Protein AF-J2JKH4-F1 (afdb_monomer_lite)

Organism: NCBI:txid1144316

Secondary structure (DSSP, 8-state):
--SSSSHHHHHHHHHHHHHHHHTT---EEEEEEE-SSS-EEEEETTEEEEE-TT-EEEEEESS---EEEEEETTSTT-EEEEE----TT-EEEEEEETTEEEEEETTHHHHHHHHHTHHHHHHTTHHHHHHHHHTT-HHHHHHHHHHHHHHHHHHHHHHSSS---TT-HHHHHHHHHHHHHHHHHHHTTS-SSS--HHHHHHHHHHIIIIITTTGGG---SSHHHHHHHHHHHHTTTTTT--------SS--TTHHHHTTS-HHHHHHHHHHHHHHHHHTT-THHHHHHHHIIIII--

Foldseek 3Di:
DPDPPPPVVVVVVVVVVVVVVVVPLQWEKEKEFEQAQAKKWKDWPNDIDIAGHRGMDIDTGSDDTQWMWIATPVDNPDIQIQGDLDDSNFYWYWYDDPPDTAIDGALRQLSCCVRPPLLVLLQVCLVQLLVCVVVLNLVSNVVSLVVSLVVSLVVNQVSRPPRDDCPDPSSVVVSLVSLLSNLLSNCVSADLPDDDPSNLSNLLVCCVPPPVVCQVVQADPDPSSLVNLLSCLSCCVVNVDDAAFDDDLDDDPCCSSCRRHYLRSVLVVLVVVLVVCVVVVHPCSVVSVCCCCPRVVD

Sequence (298 aa):
MQLKKYKKKIKIGRILIILLFSSFYSAQKITIENKNDFPIEVIFLKKQIEIGSYEKKTIQEKNEITNIDIIQNKNKDLKINIPLFLNPQESLIIENNQNNIYFKGDKDSLHHYIFKSLVSDLFIQMGNYQKNYQKNDVNGMLKTSEITLDNVLKKIAKLNTPPLEKEDYLYKKIEKYTINFWLFSVLTNVDNENLGNTEKEIMLYYFNKYIKKEVNDFSCSRYEQYDIMRRYAKHKKELNLFLPKYDIVEKSEDDSVNQFLSKSCQAFYFKGLYNYLNHRKDPKAEVYEKILKEKFHN

Structure (mmCIF, N/CA/C/O backbone):
data_AF-J2JKH4-F1
#
_entry.id   AF-J2JKH4-F1
#
loop_
_atom_site.group_PDB
_atom_site.id
_atom_site.type_symbol
_atom_site.label_atom_id
_atom_site.label_alt_id
_atom_site.label_comp_id
_atom_site.label_asym_id
_atom_site.label_entity_id
_atom_site.label_seq_id
_atom_site.pdbx_PDB_ins_code
_atom_site.Cartn_x
_atom_site.Cartn_y
_atom_site.Cartn_z
_atom_site.occupancy
_atom_site.B_iso_or_equiv
_atom_site.auth_seq_id
_atom_site.auth_comp_id
_atom_site.auth_asym_id
_atom_site.auth_atom_id
_atom_site.pdbx_PDB_model_num
ATOM 1 N N . MET A 1 1 ? -40.449 -45.801 44.023 1.00 43.84 1 MET A N 1
ATOM 2 C CA . MET A 1 1 ? -39.682 -44.571 44.350 1.00 43.84 1 MET A CA 1
ATOM 3 C C . MET A 1 1 ? -38.339 -44.654 43.616 1.00 43.84 1 MET A C 1
ATOM 5 O O . MET A 1 1 ? -37.804 -45.743 43.582 1.00 43.84 1 MET A O 1
ATOM 9 N N . GLN A 1 2 ? -37.820 -43.564 43.023 1.00 41.47 2 GLN A N 1
ATOM 10 C CA . GLN A 1 2 ? -36.497 -43.449 42.340 1.00 41.47 2 GLN A CA 1
ATOM 11 C C . GLN A 1 2 ? -36.361 -43.555 40.794 1.00 41.47 2 GLN A C 1
ATOM 13 O O . GLN A 1 2 ? -35.329 -43.994 40.309 1.00 41.47 2 GLN A O 1
ATOM 18 N N . LEU A 1 3 ? -37.284 -43.021 39.978 1.00 40.75 3 LEU A N 1
ATOM 19 C CA . LEU A 1 3 ? -37.015 -42.835 38.524 1.00 40.75 3 LEU A CA 1
ATOM 20 C C . LEU A 1 3 ? -37.274 -41.414 37.979 1.00 40.75 3 LEU A C 1
ATOM 22 O O . LEU A 1 3 ? -37.371 -41.204 36.774 1.00 40.75 3 LEU A O 1
ATOM 26 N N . LYS A 1 4 ? -37.331 -40.393 38.849 1.00 41.53 4 LYS A N 1
ATOM 27 C CA . LYS A 1 4 ? -37.557 -38.985 38.441 1.00 41.53 4 LYS A CA 1
ATOM 28 C C . LYS A 1 4 ? -36.360 -38.032 38.609 1.00 41.53 4 LYS A C 1
ATOM 30 O O . LYS A 1 4 ? -36.496 -36.853 38.299 1.00 41.53 4 LYS A O 1
ATOM 35 N N . LYS A 1 5 ? -35.176 -38.497 39.037 1.00 42.91 5 LYS A N 1
ATOM 36 C CA . LYS A 1 5 ? -34.013 -37.609 39.289 1.00 42.91 5 LYS A CA 1
ATOM 37 C C . LYS A 1 5 ? -33.004 -37.462 38.134 1.00 42.91 5 LYS A C 1
ATOM 39 O O . LYS A 1 5 ? -32.204 -36.532 38.176 1.00 42.91 5 LYS A O 1
ATOM 44 N N . TYR A 1 6 ? -33.060 -38.279 37.077 1.00 45.88 6 TYR A N 1
ATOM 45 C CA . TYR A 1 6 ? -32.019 -38.270 36.027 1.00 45.88 6 TYR A CA 1
ATOM 46 C C . TYR A 1 6 ? -32.287 -37.370 34.806 1.00 45.88 6 TYR A C 1
ATOM 48 O O . TYR A 1 6 ? -31.342 -36.953 34.142 1.00 45.88 6 TYR A O 1
ATOM 56 N N . LYS A 1 7 ? -33.536 -36.963 34.530 1.00 41.59 7 LYS A N 1
ATOM 57 C CA . LYS A 1 7 ? -33.842 -36.120 33.350 1.00 41.59 7 LYS A CA 1
ATOM 58 C C . LYS A 1 7 ? -33.474 -34.634 33.506 1.00 41.59 7 LYS A C 1
ATOM 60 O O . LYS A 1 7 ? -33.353 -33.936 32.503 1.00 41.59 7 LYS A O 1
ATOM 65 N N . LYS A 1 8 ? -33.253 -34.136 34.733 1.00 44.47 8 LYS A N 1
ATOM 66 C CA . LYS A 1 8 ? -32.916 -32.716 34.985 1.00 44.47 8 LYS A CA 1
ATOM 67 C C . LYS A 1 8 ? -31.418 -32.402 34.824 1.00 44.47 8 LYS A C 1
ATOM 69 O O . LYS A 1 8 ? -31.082 -31.285 34.446 1.00 44.47 8 LYS A O 1
ATOM 74 N N . LYS A 1 9 ? -30.525 -33.384 35.025 1.00 46.19 9 LYS A N 1
ATOM 75 C CA . LYS A 1 9 ? -29.063 -33.202 34.889 1.00 46.19 9 LYS A CA 1
ATOM 76 C C . LYS A 1 9 ? -28.597 -33.050 33.430 1.00 46.19 9 LYS A C 1
ATOM 78 O O . LYS A 1 9 ? -27.667 -32.298 33.168 1.00 46.19 9 LYS A O 1
ATOM 83 N N . ILE A 1 10 ? -29.287 -33.678 32.474 1.00 47.84 10 ILE A N 1
ATOM 84 C CA . ILE A 1 10 ? -28.912 -33.657 31.044 1.00 47.84 10 ILE A CA 1
ATOM 85 C C . ILE A 1 10 ? -29.185 -32.286 30.389 1.00 47.84 10 ILE A C 1
ATOM 87 O O . ILE A 1 10 ? -28.438 -31.861 29.510 1.00 47.84 10 ILE A O 1
ATOM 91 N N . LYS A 1 11 ? -30.212 -31.547 30.842 1.00 48.41 11 LYS A N 1
ATOM 92 C CA . LYS A 1 11 ? -30.494 -30.184 30.345 1.00 48.41 11 LYS A CA 1
ATOM 93 C C . LYS A 1 11 ? -29.478 -29.149 30.841 1.00 48.41 11 LYS A C 1
ATOM 95 O O . LYS A 1 11 ? -29.088 -28.285 30.066 1.00 48.41 11 LYS A O 1
ATOM 100 N N . ILE A 1 12 ? -29.018 -29.265 32.089 1.00 54.28 12 ILE A N 1
ATOM 101 C CA . ILE A 1 12 ? -28.019 -28.352 32.672 1.00 54.28 12 ILE A CA 1
ATOM 102 C C . ILE A 1 12 ? -26.651 -28.549 32.004 1.00 54.28 12 ILE A C 1
ATOM 104 O O . ILE A 1 12 ? -26.014 -27.565 31.645 1.00 54.28 12 ILE A O 1
ATOM 108 N N . GLY A 1 13 ? -26.245 -29.799 31.737 1.00 50.44 13 GLY A N 1
ATOM 109 C CA . GLY A 1 13 ? -24.998 -30.093 31.019 1.00 50.44 13 GLY A CA 1
ATOM 110 C C . GLY A 1 13 ? -24.955 -29.512 29.600 1.00 50.44 13 GLY A C 1
ATOM 111 O O . GLY A 1 13 ? -23.948 -28.938 29.208 1.00 50.44 13 GLY A O 1
ATOM 112 N N . ARG A 1 14 ? -26.064 -29.571 28.845 1.00 52.25 14 ARG A N 1
ATOM 113 C CA . ARG A 1 14 ? -26.147 -28.966 27.499 1.00 52.25 14 ARG A CA 1
ATOM 114 C C . ARG A 1 14 ? -26.093 -27.434 27.522 1.00 52.25 14 ARG A C 1
ATOM 116 O O . ARG A 1 14 ? -25.463 -26.853 26.649 1.00 52.25 14 ARG A O 1
ATOM 123 N N . ILE A 1 15 ? -26.706 -26.788 28.516 1.00 57.62 15 ILE A N 1
ATOM 124 C CA . ILE A 1 15 ? -26.663 -25.322 28.673 1.00 57.62 15 ILE A CA 1
ATOM 125 C C . ILE A 1 15 ? -25.258 -24.855 29.088 1.00 57.62 15 ILE A C 1
ATOM 127 O O . ILE A 1 15 ? -24.770 -23.866 28.552 1.00 57.62 15 ILE A O 1
ATOM 131 N N . LEU A 1 16 ? -24.576 -25.595 29.969 1.00 54.38 16 LEU A N 1
ATOM 132 C CA . LEU A 1 16 ? -23.185 -25.324 30.353 1.00 54.38 16 LEU A CA 1
ATOM 133 C C . LEU A 1 16 ? -22.215 -25.472 29.178 1.00 54.38 16 LEU A C 1
ATOM 135 O O . LEU A 1 16 ? -21.325 -24.648 29.036 1.00 54.38 16 LEU A O 1
ATOM 139 N N . ILE A 1 17 ? -22.415 -26.464 28.306 1.00 56.97 17 ILE A N 1
ATOM 140 C CA . ILE A 1 17 ? -21.604 -26.643 27.093 1.00 56.97 17 ILE A CA 1
ATOM 141 C C . ILE A 1 17 ? -21.821 -25.479 26.110 1.00 56.97 17 ILE A C 1
ATOM 143 O O . ILE A 1 17 ? -20.854 -24.932 25.593 1.00 56.97 17 ILE A O 1
ATOM 147 N N . ILE A 1 18 ? -23.066 -25.036 25.900 1.00 56.19 18 ILE A N 1
ATOM 148 C CA . ILE A 1 18 ? -23.376 -23.877 25.040 1.00 56.19 18 ILE A CA 1
ATOM 149 C C . ILE A 1 18 ? -22.787 -22.578 25.621 1.00 56.19 18 ILE A C 1
ATOM 151 O O . ILE A 1 18 ? -22.247 -21.766 24.872 1.00 56.19 18 ILE A O 1
ATOM 155 N N . LEU A 1 19 ? -22.827 -22.397 26.947 1.00 53.72 19 LEU A N 1
ATOM 156 C CA . LEU A 1 19 ? -22.199 -21.259 27.629 1.00 53.72 19 LEU A CA 1
ATOM 157 C C . LEU A 1 19 ? -20.665 -21.311 27.549 1.00 53.72 19 LEU A C 1
ATOM 159 O O . LEU A 1 19 ? -20.053 -20.292 27.239 1.00 53.72 19 LEU A O 1
ATOM 163 N N . LEU A 1 20 ? -20.058 -22.490 27.722 1.00 50.03 20 LEU A N 1
ATOM 164 C CA . LEU A 1 20 ? -18.616 -22.705 27.562 1.00 50.03 20 LEU A CA 1
ATOM 165 C C . LEU A 1 20 ? -18.154 -22.401 26.131 1.00 50.03 20 LEU A C 1
ATOM 167 O O . LEU A 1 20 ? -17.123 -21.763 25.963 1.00 50.03 20 LEU A O 1
ATOM 171 N N . PHE A 1 21 ? -18.929 -22.762 25.101 1.00 50.00 21 PHE A N 1
ATOM 172 C CA . PHE A 1 21 ? -18.614 -22.406 23.710 1.00 50.00 21 PHE A CA 1
ATOM 173 C C . PHE A 1 21 ? -18.884 -20.930 23.372 1.00 50.00 21 PHE A C 1
ATOM 175 O O . PHE A 1 21 ? -18.244 -20.385 22.476 1.00 50.00 21 PHE A O 1
ATOM 182 N N . SER A 1 22 ? -19.778 -20.246 24.096 1.00 48.25 22 SER A N 1
ATOM 183 C CA . SER A 1 22 ? -20.040 -18.812 23.888 1.00 48.25 22 SER A CA 1
ATOM 184 C C . SER A 1 22 ? -18.918 -17.894 24.399 1.00 48.25 22 SER A C 1
ATOM 186 O O . SER A 1 22 ? -18.760 -16.787 23.889 1.00 48.25 22 SER A O 1
ATOM 188 N N . SER A 1 23 ? -18.091 -18.364 25.339 1.00 47.03 23 SER A N 1
ATOM 189 C CA . SER A 1 23 ? -16.900 -17.648 25.824 1.00 47.03 23 SER A CA 1
ATOM 190 C C . SER A 1 23 ? -15.664 -17.781 24.924 1.00 47.03 23 SER A C 1
ATOM 192 O O . SER A 1 23 ? -14.683 -17.081 25.154 1.00 47.03 23 SER A O 1
ATOM 194 N N . PHE A 1 24 ? -15.700 -18.629 23.887 1.00 49.12 24 PHE A N 1
ATOM 195 C CA . PHE A 1 24 ? -14.589 -18.809 22.935 1.00 49.12 24 PHE A CA 1
ATOM 196 C C . PHE A 1 24 ? -14.698 -17.948 21.671 1.00 49.12 24 PHE A C 1
ATOM 198 O O . PHE A 1 24 ? -13.891 -18.100 20.755 1.00 49.12 24 PHE A O 1
ATOM 205 N N . TYR A 1 25 ? -15.661 -17.026 21.594 1.00 56.09 25 TYR A N 1
ATOM 206 C CA . TYR A 1 25 ? -15.701 -16.071 20.489 1.00 56.09 25 TYR A CA 1
ATOM 207 C C . TYR A 1 25 ? -14.615 -15.012 20.690 1.00 56.09 25 TYR A C 1
ATOM 209 O O . TYR A 1 25 ? -14.851 -13.966 21.291 1.00 56.09 25 TYR A O 1
ATOM 217 N N . SER A 1 26 ? -13.413 -15.303 20.194 1.00 63.94 26 SER A N 1
ATOM 218 C CA . SER A 1 26 ? -12.342 -14.321 20.058 1.00 63.94 26 SER A CA 1
ATOM 219 C C . SER A 1 26 ? -12.829 -13.149 19.213 1.00 63.94 26 SER A C 1
ATOM 221 O O . SER A 1 26 ? -13.289 -13.349 18.087 1.00 63.94 26 SER A O 1
ATOM 223 N N . ALA A 1 27 ? -12.757 -11.950 19.775 1.00 80.94 27 ALA A N 1
ATOM 224 C CA . ALA A 1 27 ? -13.108 -10.713 19.103 1.00 80.94 27 ALA A CA 1
ATOM 225 C C . ALA A 1 27 ? -11.953 -9.733 19.272 1.00 80.94 27 ALA A C 1
ATOM 227 O O . ALA A 1 27 ? -11.477 -9.521 20.393 1.00 80.94 27 ALA A O 1
ATOM 228 N N . GLN A 1 28 ? -11.535 -9.140 18.159 1.00 88.12 28 GLN A N 1
ATOM 229 C CA . GLN A 1 28 ? -10.468 -8.157 18.140 1.00 88.12 28 GLN A CA 1
ATOM 230 C C . GLN A 1 28 ? -10.956 -6.925 18.898 1.00 88.12 28 GLN A C 1
ATOM 232 O O . GLN A 1 28 ? -12.076 -6.452 18.669 1.00 88.12 28 GLN A O 1
ATOM 237 N N . LYS A 1 29 ? -10.134 -6.416 19.820 1.00 93.38 29 LYS A N 1
ATOM 238 C CA . LYS A 1 29 ? -10.504 -5.271 20.660 1.00 93.38 29 LYS A CA 1
ATOM 239 C C . LYS A 1 29 ? -9.679 -4.059 20.284 1.00 93.38 29 LYS A C 1
ATOM 241 O O . LYS A 1 29 ? -8.473 -4.039 20.499 1.00 93.38 29 LYS A O 1
ATOM 246 N N . ILE A 1 30 ? -10.331 -3.024 19.776 1.00 95.94 30 ILE A N 1
ATOM 247 C CA . ILE A 1 30 ? -9.650 -1.780 19.429 1.00 95.94 30 ILE A CA 1
ATOM 248 C C . ILE A 1 30 ? -10.257 -0.649 20.232 1.00 95.94 30 ILE A C 1
ATOM 250 O O . ILE A 1 30 ? -11.431 -0.327 20.075 1.00 95.94 30 ILE A O 1
ATOM 254 N N . THR A 1 31 ? -9.462 -0.051 21.107 1.00 97.38 31 THR A N 1
ATOM 255 C CA . THR A 1 31 ? -9.865 1.146 21.845 1.00 97.38 31 THR A CA 1
ATOM 256 C C . THR A 1 31 ? -9.283 2.355 21.144 1.00 97.38 31 THR A C 1
ATOM 258 O O . THR A 1 31 ? -8.084 2.407 20.905 1.00 97.38 31 THR A O 1
ATOM 261 N N . ILE A 1 32 ? -10.115 3.337 20.830 1.00 97.62 32 ILE A N 1
ATOM 262 C CA . ILE A 1 32 ? -9.663 4.613 20.284 1.00 97.62 32 ILE A CA 1
ATOM 263 C C . ILE A 1 32 ? -9.889 5.664 21.355 1.00 97.62 32 ILE A C 1
ATOM 265 O O . ILE A 1 32 ? -11.014 5.830 21.830 1.00 97.62 32 ILE A O 1
ATOM 269 N N . GLU A 1 33 ? -8.819 6.350 21.741 1.00 97.94 33 GLU A N 1
ATOM 270 C CA . GLU A 1 33 ? -8.855 7.466 22.678 1.00 97.94 33 GLU A CA 1
ATOM 271 C C . GLU A 1 33 ? -8.682 8.768 21.904 1.00 97.94 33 GLU A C 1
ATOM 273 O O . GLU A 1 33 ? -7.616 9.040 21.351 1.00 97.94 33 GLU A O 1
ATOM 278 N N . ASN A 1 34 ? -9.728 9.585 21.869 1.00 96.88 34 ASN A N 1
ATOM 279 C CA . ASN A 1 34 ? -9.653 10.917 21.308 1.00 96.88 34 ASN A CA 1
ATOM 280 C C . ASN A 1 34 ? -9.087 11.865 22.368 1.00 96.88 34 ASN A C 1
ATOM 282 O O . ASN A 1 34 ? -9.745 12.142 23.361 1.00 96.88 34 ASN A O 1
ATOM 286 N N . LYS A 1 35 ? -7.864 12.361 22.182 1.00 96.69 35 LYS A N 1
ATOM 287 C CA . LYS A 1 35 ? -7.239 13.367 23.059 1.00 96.69 35 LYS A CA 1
ATOM 288 C C . LYS A 1 35 ? -7.449 14.798 22.552 1.00 96.69 35 LYS A C 1
ATOM 290 O O . LYS A 1 35 ? -6.866 15.723 23.109 1.00 96.69 35 LYS A O 1
ATOM 295 N N . ASN A 1 36 ? -8.235 14.976 21.491 1.00 93.38 36 ASN A N 1
ATOM 296 C CA . ASN A 1 36 ? -8.567 16.289 20.951 1.00 93.38 36 ASN A CA 1
ATOM 297 C C . ASN A 1 36 ? -9.706 16.952 21.714 1.00 93.38 36 ASN A C 1
ATOM 299 O O . ASN A 1 36 ? -10.552 16.274 22.297 1.00 93.38 36 ASN A O 1
ATOM 303 N N . ASP A 1 37 ? -9.755 18.276 21.588 1.00 93.69 37 ASP A N 1
ATOM 304 C CA . ASP A 1 37 ? -10.839 19.142 22.043 1.00 93.69 37 ASP A CA 1
ATOM 305 C C . ASP A 1 37 ? -12.080 19.109 21.127 1.00 93.69 37 ASP A C 1
ATOM 307 O O . ASP A 1 37 ? -13.115 19.673 21.480 1.00 93.69 37 ASP A O 1
ATOM 311 N N . PHE A 1 38 ? -12.023 18.400 19.997 1.00 92.31 38 PHE A N 1
ATOM 312 C CA . PHE A 1 38 ? -13.119 18.225 19.037 1.00 92.31 38 PHE A CA 1
ATOM 313 C C . PHE A 1 38 ? -13.446 16.739 18.795 1.00 92.31 38 PHE A C 1
ATOM 315 O O . PHE A 1 38 ? -12.567 15.886 18.958 1.00 92.31 38 PHE A O 1
ATOM 322 N N . PRO A 1 39 ? -14.688 16.401 18.389 1.00 93.62 39 PRO A N 1
ATOM 323 C CA . PRO A 1 39 ? -15.073 15.027 18.077 1.00 93.62 39 PRO A CA 1
ATOM 324 C C . PRO A 1 39 ? -14.378 14.501 16.816 1.00 93.62 39 PRO A C 1
ATOM 326 O O . PRO A 1 39 ? -14.015 15.260 15.915 1.00 93.62 39 PRO A O 1
ATOM 329 N N . ILE A 1 40 ? -14.230 13.184 16.734 1.00 94.94 40 ILE A N 1
ATOM 330 C CA . ILE A 1 40 ? -13.697 12.490 15.559 1.00 94.94 40 ILE A CA 1
ATOM 331 C C . ILE A 1 40 ? -14.677 11.434 15.072 1.00 94.94 40 ILE A C 1
ATOM 333 O O . ILE A 1 40 ? -15.389 10.817 15.865 1.00 94.94 40 ILE A O 1
ATOM 337 N N . GLU A 1 41 ? -14.665 11.181 13.771 1.00 95.12 41 GLU A N 1
ATOM 338 C CA . GLU A 1 41 ? -15.357 10.042 13.184 1.00 95.12 41 GLU A CA 1
ATOM 339 C C . GLU A 1 41 ? -14.361 8.918 12.914 1.00 95.12 41 GLU A C 1
ATOM 341 O O . GLU A 1 41 ? -13.235 9.138 12.467 1.00 95.12 41 GLU A O 1
ATOM 346 N N . VAL A 1 42 ? -14.784 7.691 13.187 1.00 95.44 42 VAL A N 1
ATOM 347 C CA . VAL A 1 42 ? -13.988 6.487 12.985 1.00 95.44 42 VAL A CA 1
ATOM 348 C C . VAL A 1 42 ? -14.751 5.549 12.068 1.00 95.44 42 VAL A C 1
ATOM 350 O O . VAL A 1 42 ? -15.866 5.136 12.391 1.00 95.44 42 VAL A O 1
ATOM 353 N N . ILE A 1 43 ? -14.128 5.173 10.952 1.00 94.31 43 ILE A N 1
ATOM 354 C CA . ILE A 1 43 ? -14.686 4.238 9.974 1.00 94.31 43 ILE A CA 1
ATOM 355 C C . ILE A 1 43 ? -13.892 2.930 9.991 1.00 94.31 43 ILE A C 1
ATOM 357 O O . ILE A 1 43 ? -12.664 2.920 9.897 1.00 94.31 43 ILE A O 1
ATOM 361 N N . PHE A 1 44 ? -14.609 1.811 10.083 1.00 93.56 44 PHE A N 1
ATOM 362 C CA . PHE A 1 44 ? -14.060 0.453 10.063 1.00 93.56 44 PHE A CA 1
ATOM 363 C C . PHE A 1 44 ? -15.126 -0.522 9.557 1.00 93.56 44 PHE A C 1
ATOM 365 O O . PHE A 1 44 ? -16.295 -0.368 9.883 1.00 93.56 44 PHE A O 1
ATOM 372 N N . LEU A 1 45 ? -14.767 -1.531 8.754 1.00 89.56 45 LEU A N 1
ATOM 373 C CA . LEU A 1 45 ? -15.717 -2.542 8.240 1.00 89.56 45 LEU A CA 1
ATOM 374 C C . LEU A 1 45 ? -17.036 -1.962 7.663 1.00 89.56 45 LEU A C 1
ATOM 376 O O . LEU A 1 45 ? -18.102 -2.551 7.837 1.00 89.56 45 LEU A O 1
ATOM 380 N N . LYS A 1 46 ? -16.979 -0.798 6.993 1.00 86.25 46 LYS A N 1
ATOM 381 C CA . LYS A 1 46 ? -18.147 -0.028 6.495 1.00 86.25 46 LYS A CA 1
ATOM 382 C C . LYS A 1 46 ? -19.111 0.489 7.581 1.00 86.25 46 LYS A C 1
ATOM 384 O O . LYS A 1 46 ? -20.194 0.965 7.258 1.00 86.25 46 LYS A O 1
ATOM 389 N N . LYS A 1 47 ? -18.731 0.409 8.854 1.00 92.94 47 LYS A N 1
ATOM 390 C CA . LYS A 1 47 ? -19.389 1.058 9.990 1.00 92.94 47 LYS A CA 1
ATOM 391 C C . LYS A 1 47 ? -18.705 2.391 10.272 1.00 92.94 47 LYS A C 1
ATOM 393 O O . LYS A 1 47 ? -17.510 2.540 10.020 1.00 92.94 47 LYS A O 1
ATOM 398 N N . GLN A 1 48 ? -19.461 3.326 10.829 1.00 94.25 48 GLN A N 1
ATOM 399 C CA . GLN A 1 48 ? -18.987 4.643 11.238 1.00 94.25 48 GLN A CA 1
ATOM 400 C C . GLN A 1 48 ? -19.454 4.900 12.668 1.00 94.25 48 GLN A C 1
ATOM 402 O O . GLN A 1 48 ? -20.614 4.648 12.998 1.00 94.25 48 GLN A O 1
ATOM 407 N N . ILE A 1 49 ? -18.545 5.367 13.520 1.00 95.44 49 ILE A N 1
ATOM 408 C CA . ILE A 1 49 ? -18.853 5.793 14.886 1.00 95.44 49 ILE A CA 1
ATOM 409 C C . ILE A 1 49 ? -18.255 7.173 15.136 1.00 95.44 49 ILE A C 1
ATOM 411 O O . ILE A 1 49 ? -17.161 7.473 14.668 1.00 95.44 49 ILE A O 1
ATOM 415 N N . GLU A 1 50 ? -18.948 7.991 15.915 1.00 95.94 50 GLU A N 1
ATOM 416 C CA . GLU A 1 50 ? -18.409 9.250 16.429 1.00 95.94 50 GLU A CA 1
ATOM 417 C C . GLU A 1 50 ? -17.800 9.023 17.817 1.00 95.94 50 GLU A C 1
ATOM 419 O O . GLU A 1 50 ? -18.353 8.262 18.616 1.00 95.94 50 GLU A O 1
ATOM 424 N N . ILE A 1 51 ? -16.672 9.661 18.120 1.00 96.50 51 ILE A N 1
ATOM 425 C CA . ILE A 1 51 ? -16.051 9.691 19.449 1.00 96.50 51 ILE A CA 1
ATOM 426 C C . ILE A 1 51 ? -15.938 11.155 19.863 1.00 96.50 51 ILE A C 1
ATOM 428 O O . ILE A 1 51 ? -15.300 11.941 19.159 1.00 96.50 51 ILE A O 1
ATOM 432 N N . GLY A 1 52 ? -16.555 11.518 20.989 1.00 96.06 52 GLY A N 1
ATOM 433 C CA . GLY A 1 52 ? -16.555 12.885 21.488 1.00 96.06 52 GLY A CA 1
ATOM 434 C C . GLY A 1 52 ? -15.163 13.389 21.868 1.00 96.06 52 GLY A C 1
ATOM 435 O O . GLY A 1 52 ? -14.171 12.654 21.892 1.00 96.06 52 GLY A O 1
ATOM 436 N N . SER A 1 53 ? -15.093 14.685 22.151 1.00 95.50 53 SER A N 1
ATOM 437 C CA . SER A 1 53 ? -13.898 15.354 22.670 1.00 95.50 53 SER A CA 1
ATOM 438 C C . SER A 1 53 ? -13.442 14.717 23.987 1.00 95.50 53 SER A C 1
ATOM 440 O O . SER A 1 53 ? -14.264 14.484 24.871 1.00 95.50 53 SER A O 1
ATOM 442 N N . TYR A 1 54 ? -12.149 14.406 24.112 1.00 96.75 54 TYR A N 1
ATOM 443 C CA . TYR A 1 54 ? -11.563 13.720 25.277 1.00 96.75 54 TYR A CA 1
ATOM 444 C C . TYR A 1 54 ? -12.202 12.368 25.660 1.00 96.75 54 TYR A C 1
ATOM 446 O O . TYR A 1 54 ? -11.974 11.856 26.760 1.00 96.75 54 TYR A O 1
ATOM 454 N N . GLU A 1 55 ? -12.981 11.758 24.765 1.00 97.56 55 GLU A N 1
ATOM 455 C CA . GLU A 1 55 ? -13.633 10.473 25.002 1.00 97.56 55 GLU A CA 1
ATOM 456 C C . GLU A 1 55 ? -12.803 9.291 24.493 1.00 97.56 55 GLU A C 1
ATOM 458 O O . GLU A 1 55 ? -11.882 9.417 23.683 1.00 97.56 55 GLU A O 1
ATOM 463 N N . LYS A 1 56 ? -13.185 8.090 24.931 1.00 97.69 56 LYS A N 1
ATOM 464 C CA . LYS A 1 56 ? -12.703 6.839 24.352 1.00 97.69 56 LYS A CA 1
ATOM 465 C C . LYS A 1 56 ? -13.859 5.919 24.004 1.00 97.69 56 LYS A C 1
ATOM 467 O O . LYS A 1 56 ? -14.842 5.848 24.741 1.00 97.69 56 LYS A O 1
ATOM 472 N N . LYS A 1 57 ? -13.712 5.156 22.923 1.00 97.69 57 LYS A N 1
ATOM 473 C CA . LYS A 1 57 ? -14.634 4.067 22.576 1.00 97.69 57 LYS A CA 1
ATOM 474 C C . LYS A 1 57 ? -13.864 2.795 22.274 1.00 97.69 57 LYS A C 1
ATOM 476 O O . LYS A 1 57 ? -12.807 2.834 21.651 1.00 97.69 57 LYS A O 1
ATOM 481 N N . THR A 1 58 ? -14.417 1.667 22.707 1.00 96.50 58 THR A N 1
ATOM 482 C CA . THR A 1 58 ? -13.873 0.337 22.427 1.00 96.50 58 THR A CA 1
ATOM 483 C C . THR A 1 58 ? -14.761 -0.358 21.407 1.00 96.50 58 THR A C 1
ATOM 485 O O . THR A 1 58 ? -15.948 -0.572 21.638 1.00 96.50 58 THR A O 1
ATOM 488 N N . ILE A 1 59 ? -14.157 -0.722 20.286 1.00 94.31 59 ILE A N 1
ATOM 489 C CA . ILE A 1 59 ? -14.726 -1.528 19.215 1.00 94.31 59 ILE A CA 1
ATOM 490 C C . ILE A 1 59 ? -14.386 -2.989 19.515 1.00 94.31 59 ILE A C 1
ATOM 492 O O . ILE A 1 59 ? -13.231 -3.316 19.795 1.00 94.31 59 ILE A O 1
ATOM 496 N N . GLN A 1 60 ? -15.392 -3.860 19.470 1.00 92.12 60 GLN A N 1
ATOM 497 C CA . GLN A 1 60 ? -15.216 -5.306 19.581 1.00 92.12 60 GLN A CA 1
ATOM 498 C C . GLN A 1 60 ? -15.871 -5.965 18.375 1.00 92.12 60 GLN A C 1
ATOM 500 O O . GLN A 1 60 ? -17.094 -5.950 18.248 1.00 92.12 60 GLN A O 1
ATOM 505 N N . GLU A 1 61 ? -15.061 -6.535 17.489 1.00 87.50 61 GLU A N 1
ATOM 506 C CA . GLU A 1 61 ? -15.547 -7.173 16.265 1.00 87.50 61 GLU A CA 1
ATOM 507 C C . GLU A 1 61 ? -15.060 -8.614 16.178 1.00 87.50 61 GLU A C 1
ATOM 509 O O . GLU A 1 61 ? -13.922 -8.937 16.514 1.00 87.50 61 GLU A O 1
ATOM 514 N N . LYS A 1 62 ? -15.949 -9.493 15.711 1.00 83.44 62 LYS A N 1
ATOM 515 C CA . LYS A 1 62 ? -15.612 -10.897 15.434 1.00 83.44 62 LYS A CA 1
ATOM 516 C C . LYS A 1 62 ? -14.843 -11.053 14.124 1.00 83.44 62 LYS A C 1
ATOM 518 O O . LYS A 1 62 ? -14.079 -11.999 13.971 1.00 83.44 62 LYS A O 1
ATOM 523 N N . ASN A 1 63 ? -15.084 -10.146 13.181 1.00 83.38 63 ASN A N 1
ATOM 524 C CA . ASN A 1 63 ? -14.382 -10.110 11.908 1.00 83.38 63 ASN A CA 1
ATOM 525 C C . ASN A 1 63 ? -13.064 -9.353 12.072 1.00 83.38 63 ASN A C 1
ATOM 527 O O . ASN A 1 63 ? -13.007 -8.376 12.818 1.00 83.38 63 ASN A O 1
ATOM 531 N N . GLU A 1 64 ? -12.038 -9.775 11.335 1.00 85.81 64 GLU A N 1
ATOM 532 C CA . GLU A 1 64 ? -10.748 -9.086 11.300 1.00 85.81 64 GLU A CA 1
ATOM 533 C C . GLU A 1 64 ? -10.927 -7.644 10.797 1.00 85.81 64 GLU A C 1
ATOM 535 O O . GLU A 1 64 ? -11.365 -7.404 9.670 1.00 85.81 64 GLU A O 1
ATOM 540 N N . ILE A 1 65 ? -10.561 -6.673 11.630 1.00 89.38 65 ILE A N 1
ATOM 541 C CA . ILE A 1 65 ? -10.453 -5.268 11.255 1.00 89.38 65 ILE A CA 1
ATOM 542 C C . ILE A 1 65 ? -9.049 -5.059 10.689 1.00 89.38 65 ILE A C 1
ATOM 544 O O . ILE A 1 65 ? -8.054 -5.059 11.414 1.00 89.38 65 ILE A O 1
ATOM 548 N N . THR A 1 66 ? -8.968 -4.865 9.374 1.00 89.12 66 THR A N 1
ATOM 549 C CA . THR A 1 66 ? -7.697 -4.709 8.650 1.00 89.12 66 THR A CA 1
ATOM 550 C C . THR A 1 66 ? -7.151 -3.286 8.662 1.00 89.12 66 THR A C 1
ATOM 552 O O . THR A 1 66 ? -5.962 -3.074 8.426 1.00 89.12 66 THR A O 1
ATOM 555 N N . ASN A 1 67 ? -8.021 -2.305 8.885 1.00 92.00 67 ASN A N 1
ATOM 556 C CA . ASN A 1 67 ? -7.681 -0.893 8.930 1.00 92.00 67 ASN A CA 1
ATOM 557 C C . ASN A 1 67 ? -8.759 -0.098 9.666 1.00 92.00 67 ASN A C 1
ATOM 559 O O . ASN A 1 67 ? -9.928 -0.487 9.689 1.00 92.00 67 ASN A O 1
ATOM 563 N N . ILE A 1 68 ? -8.351 1.050 10.192 1.00 94.25 68 ILE A N 1
ATOM 564 C CA . ILE A 1 68 ? -9.234 2.075 10.739 1.00 94.25 68 ILE A CA 1
ATOM 565 C C . ILE A 1 68 ? -8.931 3.389 10.039 1.00 94.25 68 ILE A C 1
ATOM 567 O O . ILE A 1 68 ? -7.771 3.749 9.861 1.00 94.25 68 ILE A O 1
ATOM 571 N N . ASP A 1 69 ? -9.981 4.102 9.660 1.00 93.56 69 ASP A N 1
ATOM 572 C CA . ASP A 1 69 ? -9.883 5.478 9.203 1.00 93.56 69 ASP A CA 1
ATOM 573 C C . ASP A 1 69 ? -10.370 6.417 10.309 1.00 93.56 69 ASP A C 1
ATOM 575 O O . ASP A 1 69 ? -11.477 6.238 10.814 1.00 93.56 69 ASP A O 1
ATOM 579 N N . ILE A 1 70 ? -9.566 7.417 10.668 1.00 93.69 70 ILE A N 1
ATOM 580 C CA . ILE A 1 70 ? -9.949 8.497 11.587 1.00 93.69 70 ILE A CA 1
ATOM 581 C C . ILE A 1 70 ? -10.130 9.777 10.771 1.00 93.69 70 ILE A C 1
ATOM 583 O O . ILE A 1 70 ? -9.197 10.214 10.096 1.00 93.69 70 ILE A O 1
ATOM 587 N N . ILE A 1 71 ? -11.316 10.376 10.836 1.00 91.69 71 ILE A N 1
ATOM 588 C CA . ILE A 1 71 ? -11.652 11.653 10.199 1.00 91.69 71 ILE A CA 1
ATOM 589 C C . ILE A 1 71 ? -11.767 12.709 11.297 1.00 91.69 71 ILE A C 1
ATOM 591 O O . ILE A 1 71 ? -12.518 12.553 12.263 1.00 91.69 71 ILE A O 1
ATOM 595 N N . GLN A 1 72 ? -10.994 13.784 11.168 1.00 86.06 72 GLN A N 1
ATOM 596 C CA . GLN A 1 72 ? -11.016 14.878 12.133 1.00 86.06 72 GLN A CA 1
ATOM 597 C C . GLN A 1 72 ? -12.111 15.889 11.781 1.00 86.06 72 GLN A C 1
ATOM 599 O O . GLN A 1 72 ? -12.015 16.575 10.769 1.00 86.06 72 GLN A O 1
ATOM 604 N N . ASN A 1 73 ? -13.114 16.079 12.644 1.00 77.25 73 ASN A N 1
ATOM 605 C CA . ASN A 1 73 ? -14.232 16.978 12.319 1.00 77.25 73 ASN A CA 1
ATOM 606 C C . ASN A 1 73 ? -13.834 18.461 12.240 1.00 77.25 73 ASN A C 1
ATOM 608 O O . ASN A 1 73 ? -14.528 19.239 11.587 1.00 77.25 73 ASN A O 1
ATOM 612 N N . LYS A 1 74 ? -12.700 18.854 12.840 1.00 70.62 74 LYS A N 1
ATOM 613 C CA . LYS A 1 74 ? -12.140 20.211 12.719 1.00 70.62 74 LYS A CA 1
ATOM 614 C C . LYS A 1 74 ? -11.756 20.561 11.275 1.00 70.62 74 LYS A C 1
ATOM 616 O O . LYS A 1 74 ? -11.923 21.703 10.871 1.00 70.62 74 LYS A O 1
ATOM 621 N N . ASN A 1 75 ? -11.276 19.574 10.518 1.00 64.38 75 ASN A N 1
ATOM 622 C CA . ASN A 1 75 ? -10.916 19.671 9.106 1.00 64.38 75 ASN A CA 1
ATOM 623 C C . ASN A 1 75 ? -11.427 18.403 8.421 1.00 64.38 75 ASN A C 1
ATOM 625 O O . ASN A 1 75 ? -10.690 17.420 8.355 1.00 64.38 75 ASN A O 1
ATOM 629 N N . LYS A 1 76 ? -12.672 18.421 7.919 1.00 61.62 76 LYS A N 1
ATOM 630 C CA . LYS A 1 76 ? -13.348 17.255 7.305 1.00 61.62 76 LYS A CA 1
ATOM 631 C C . LYS A 1 76 ? -12.556 16.563 6.181 1.00 61.62 76 LYS A C 1
ATOM 633 O O . LYS A 1 76 ? -12.900 15.451 5.795 1.00 61.62 76 LYS A O 1
ATOM 638 N N . ASP A 1 77 ? -11.484 17.185 5.702 1.00 63.97 77 ASP A N 1
ATOM 639 C CA . ASP A 1 77 ? -10.596 16.653 4.672 1.00 63.97 77 ASP A CA 1
ATOM 640 C C . ASP A 1 77 ? -9.440 15.797 5.222 1.00 63.97 77 ASP A C 1
ATOM 642 O O . ASP A 1 77 ? -8.831 15.032 4.470 1.00 63.97 77 ASP A O 1
ATOM 646 N N . LEU A 1 78 ? -9.108 15.886 6.520 1.00 77.94 78 LEU A N 1
ATOM 647 C CA . LEU A 1 78 ? -8.005 15.109 7.082 1.00 77.94 78 LEU A CA 1
ATOM 648 C C . LEU A 1 78 ? -8.477 13.717 7.510 1.00 77.94 78 LEU A C 1
ATOM 650 O O . LEU A 1 78 ? -9.041 13.517 8.589 1.00 77.94 78 LEU A O 1
ATOM 654 N N . LYS A 1 79 ? -8.179 12.749 6.644 1.00 86.62 79 LYS A N 1
ATOM 655 C CA . LYS A 1 79 ? -8.406 11.321 6.854 1.00 86.62 79 LYS A CA 1
ATOM 656 C C . LYS A 1 79 ? -7.088 10.605 7.157 1.00 86.62 79 LYS A C 1
ATOM 658 O O . LYS A 1 79 ? -6.205 10.539 6.305 1.00 86.62 79 LYS A O 1
ATOM 663 N N . ILE A 1 80 ? -6.979 10.011 8.343 1.00 90.19 80 ILE A N 1
ATOM 664 C CA . ILE A 1 80 ? -5.823 9.215 8.771 1.00 90.19 80 ILE A CA 1
ATOM 665 C C . ILE A 1 80 ? -6.160 7.729 8.621 1.00 90.19 80 ILE A C 1
ATOM 667 O O . ILE A 1 80 ? -7.022 7.222 9.335 1.00 90.19 80 ILE A O 1
ATOM 671 N N . ASN A 1 81 ? -5.475 7.024 7.715 1.00 91.12 81 ASN A N 1
ATOM 672 C CA . ASN A 1 81 ? -5.603 5.572 7.561 1.00 91.12 81 ASN A CA 1
ATOM 673 C C . ASN A 1 81 ? -4.568 4.845 8.427 1.00 91.12 81 ASN A C 1
ATOM 675 O O . ASN A 1 81 ? -3.364 5.022 8.248 1.00 91.12 81 ASN A O 1
ATOM 679 N N . ILE A 1 82 ? -5.038 3.993 9.331 1.00 93.19 82 ILE A N 1
ATOM 680 C CA . ILE A 1 82 ? -4.212 3.170 10.211 1.00 93.19 82 ILE A CA 1
ATOM 681 C C . ILE A 1 82 ? -4.367 1.706 9.781 1.00 93.19 82 ILE A C 1
ATOM 683 O O . ILE A 1 82 ? -5.443 1.132 9.980 1.00 93.19 82 ILE A O 1
ATOM 687 N N . PRO A 1 83 ? -3.338 1.072 9.189 1.00 92.50 83 PRO A N 1
ATOM 688 C CA . PRO A 1 83 ? -3.355 -0.364 8.933 1.00 92.50 83 PRO A CA 1
ATOM 689 C C . PRO A 1 83 ? -3.209 -1.153 10.237 1.00 92.50 83 PRO A C 1
ATOM 691 O O . PRO A 1 83 ? -2.481 -0.744 11.141 1.00 92.50 83 PRO A O 1
ATOM 694 N N . LEU A 1 84 ? -3.881 -2.300 10.314 1.00 92.00 84 LEU A N 1
ATOM 695 C CA . LEU A 1 84 ? -3.903 -3.146 11.503 1.00 92.00 84 LEU A CA 1
ATOM 696 C C . LEU A 1 84 ? -3.421 -4.561 11.192 1.00 92.00 84 LEU A C 1
ATOM 698 O O . LEU A 1 84 ? -3.843 -5.195 10.216 1.00 92.00 84 LEU A O 1
ATOM 702 N N . PHE A 1 85 ? -2.555 -5.056 12.074 1.00 89.81 85 PHE A N 1
ATOM 703 C CA . PHE A 1 85 ? -1.919 -6.368 11.979 1.00 89.81 85 PHE A CA 1
ATOM 704 C C . PHE A 1 85 ? -2.028 -7.098 13.313 1.00 89.81 85 PHE A C 1
ATOM 706 O O . PHE A 1 85 ? -1.038 -7.358 13.999 1.00 89.81 85 PHE A O 1
ATOM 713 N N . LEU A 1 86 ? -3.272 -7.382 13.687 1.00 87.56 86 LEU A N 1
ATOM 714 C CA . LEU A 1 86 ? -3.623 -7.997 14.957 1.00 87.56 86 LEU A CA 1
ATOM 715 C C . LEU A 1 86 ? -4.324 -9.332 14.720 1.00 87.56 86 LEU A C 1
ATOM 717 O O . LEU A 1 86 ? -5.094 -9.479 13.772 1.00 87.56 86 LEU A O 1
ATOM 721 N N . ASN A 1 87 ? -4.086 -10.280 15.617 1.00 84.19 87 ASN A N 1
ATOM 722 C CA . ASN A 1 87 ? -4.865 -11.506 15.702 1.00 84.19 87 ASN A CA 1
ATOM 723 C C . ASN A 1 87 ? -6.271 -11.214 16.257 1.00 84.19 87 ASN A C 1
ATOM 725 O O . ASN A 1 87 ? -6.458 -10.233 16.983 1.00 84.19 87 ASN A O 1
ATOM 729 N N . PRO A 1 88 ? -7.263 -12.089 16.012 1.00 82.38 88 PRO A N 1
ATOM 730 C CA . PRO A 1 88 ? -8.615 -11.925 16.551 1.00 82.38 88 PRO A CA 1
ATOM 731 C C . PRO A 1 88 ? -8.706 -11.854 18.084 1.00 82.38 88 PRO A C 1
ATOM 733 O O . PRO A 1 88 ? -9.738 -11.460 18.608 1.00 82.38 88 PRO A O 1
ATOM 736 N N . GLN A 1 89 ? -7.679 -12.280 18.821 1.00 83.88 89 GLN A N 1
ATOM 737 C CA . GLN A 1 89 ? -7.627 -12.235 20.288 1.00 83.88 89 GLN A CA 1
ATOM 738 C C . GLN A 1 89 ? -6.858 -11.020 20.822 1.00 83.88 89 GLN A C 1
ATOM 740 O O . GLN A 1 89 ? -6.922 -10.742 22.018 1.00 83.88 89 GLN A O 1
ATOM 745 N N . GLU A 1 90 ? -6.124 -10.321 19.957 1.00 88.19 90 GLU A N 1
ATOM 746 C CA . GLU A 1 90 ? -5.259 -9.211 20.340 1.00 88.19 90 GLU A CA 1
ATOM 747 C C . GLU A 1 90 ? -6.054 -7.910 20.508 1.00 88.19 90 GLU A C 1
ATOM 749 O O . GLU A 1 90 ? -7.153 -7.711 19.968 1.00 88.19 90 GLU A O 1
ATOM 754 N N . SER A 1 91 ? -5.472 -7.011 21.292 1.00 92.31 91 SER A N 1
ATOM 755 C CA . SER A 1 91 ? -6.044 -5.735 21.672 1.00 92.31 91 SER A CA 1
ATOM 756 C C . SER A 1 91 ? -5.072 -4.584 21.449 1.00 92.31 91 SER A C 1
ATOM 758 O O . SER A 1 91 ? -3.906 -4.648 21.828 1.00 92.31 91 SER A O 1
ATOM 760 N N . LEU A 1 92 ? -5.567 -3.497 20.862 1.00 95.12 92 LEU A N 1
ATOM 761 C CA . LEU A 1 92 ? -4.769 -2.309 20.573 1.00 95.12 92 LEU A CA 1
ATOM 762 C C . LEU A 1 92 ? -5.510 -1.056 21.027 1.00 95.12 92 LEU A C 1
ATOM 764 O O . LEU A 1 92 ? -6.710 -0.899 20.794 1.00 95.12 92 LEU A O 1
ATOM 768 N N . ILE A 1 93 ? -4.781 -0.152 21.666 1.00 97.50 93 ILE A N 1
ATOM 769 C CA . ILE A 1 93 ? -5.241 1.190 22.003 1.00 97.50 93 ILE A CA 1
ATOM 770 C C . ILE A 1 93 ? -4.585 2.162 21.027 1.00 97.50 93 ILE A C 1
ATOM 772 O O . ILE A 1 93 ? -3.361 2.185 20.905 1.00 97.50 93 ILE A O 1
ATOM 776 N N . ILE A 1 94 ? -5.403 2.956 20.345 1.00 97.50 94 ILE A N 1
ATOM 777 C CA . ILE A 1 94 ? -4.996 4.007 19.417 1.00 97.50 94 ILE A CA 1
ATOM 778 C C . ILE A 1 94 ? -5.325 5.346 20.074 1.00 97.50 94 ILE A C 1
ATOM 780 O O . ILE A 1 94 ? -6.492 5.715 20.201 1.00 97.50 94 ILE A O 1
ATOM 784 N N . GLU A 1 95 ? -4.305 6.079 20.497 1.00 97.25 95 GLU A N 1
ATOM 785 C CA . GLU A 1 95 ? -4.463 7.436 21.012 1.00 97.25 95 GLU A CA 1
ATOM 786 C C . GLU A 1 95 ? -4.319 8.428 19.862 1.00 97.25 95 GLU A C 1
ATOM 788 O O . GLU A 1 95 ? -3.270 8.507 19.220 1.00 97.25 95 GLU A O 1
ATOM 793 N N . ASN A 1 96 ? -5.379 9.189 19.610 1.00 94.06 96 ASN A N 1
ATOM 794 C CA . ASN A 1 96 ? -5.416 10.235 18.603 1.00 94.06 96 ASN A CA 1
ATOM 795 C C . ASN A 1 96 ? -5.264 11.603 19.275 1.00 94.06 96 ASN A C 1
ATOM 797 O O . ASN A 1 96 ? -6.180 12.060 19.958 1.00 94.06 96 ASN A O 1
ATOM 801 N N . ASN A 1 97 ? -4.122 12.257 19.078 1.00 91.81 97 ASN A N 1
ATOM 802 C CA . ASN A 1 97 ? -3.833 13.592 19.595 1.00 91.81 97 ASN A CA 1
ATOM 803 C C . ASN A 1 97 ? -3.453 14.519 18.439 1.00 91.81 97 ASN A C 1
ATOM 805 O O . ASN A 1 97 ? -2.317 14.516 17.962 1.00 91.81 97 ASN A O 1
ATOM 809 N N . GLN A 1 98 ? -4.414 15.310 17.981 1.00 84.62 98 GLN A N 1
ATOM 810 C CA . GLN A 1 98 ? -4.354 16.088 16.750 1.00 84.62 98 GLN A CA 1
ATOM 811 C C . GLN A 1 98 ? -3.945 15.171 15.596 1.00 84.62 98 GLN A C 1
ATOM 813 O O . GLN A 1 98 ? -4.627 14.189 15.323 1.00 84.62 98 GLN A O 1
ATOM 818 N N . ASN A 1 99 ? -2.803 15.442 14.967 1.00 77.44 99 ASN A N 1
ATOM 819 C CA . ASN A 1 99 ? -2.261 14.643 13.868 1.00 77.44 99 ASN A CA 1
ATOM 820 C C . ASN A 1 99 ? -1.311 13.533 14.343 1.00 77.44 99 ASN A C 1
ATOM 822 O O . ASN A 1 99 ? -0.769 12.791 13.526 1.00 77.44 99 ASN A O 1
ATOM 826 N N . ASN A 1 100 ? -1.079 13.420 15.651 1.00 88.75 100 ASN A N 1
ATOM 827 C CA . ASN A 1 100 ? -0.201 12.416 16.223 1.00 88.75 100 ASN A CA 1
ATOM 828 C C . ASN A 1 100 ? -1.010 11.203 16.678 1.00 88.75 100 ASN A C 1
ATOM 830 O O . ASN A 1 100 ? -1.858 11.300 17.564 1.00 88.75 100 ASN A O 1
ATOM 834 N N . ILE A 1 101 ? -0.682 10.047 16.106 1.00 94.44 101 ILE A N 1
ATOM 835 C CA . ILE A 1 101 ? -1.198 8.752 16.549 1.00 94.44 101 ILE A CA 1
ATOM 836 C C . ILE A 1 101 ? -0.161 8.069 17.436 1.00 94.44 101 ILE A C 1
ATOM 838 O O . ILE A 1 101 ? 1.030 8.043 17.099 1.00 94.44 101 ILE A O 1
ATOM 842 N N . TYR A 1 102 ? -0.611 7.504 18.550 1.00 95.75 102 TYR A N 1
ATOM 843 C CA . TYR A 1 102 ? 0.183 6.631 19.408 1.00 95.75 102 TYR A CA 1
ATOM 844 C C . TYR A 1 102 ? -0.543 5.309 19.632 1.00 95.75 102 TYR A C 1
ATOM 846 O O . TYR A 1 102 ? -1.769 5.242 19.611 1.00 95.75 102 TYR A O 1
ATOM 854 N N . PHE A 1 103 ? 0.233 4.258 19.853 1.00 96.44 103 PHE A N 1
ATOM 855 C CA . PHE A 1 103 ? -0.251 2.897 20.040 1.00 96.44 103 PHE A CA 1
ATOM 856 C C . PHE A 1 103 ? 0.157 2.365 21.413 1.00 96.44 103 PHE A C 1
ATOM 858 O O . PHE A 1 103 ? 1.269 2.643 21.863 1.00 96.44 103 PHE A O 1
ATOM 865 N N . LYS A 1 104 ? -0.725 1.594 22.054 1.00 95.94 104 LYS A N 1
ATOM 866 C CA . LYS A 1 104 ? -0.448 0.815 23.275 1.00 95.94 104 LYS A CA 1
ATOM 867 C C . LYS A 1 104 ? -1.137 -0.547 23.186 1.00 95.94 104 LYS A C 1
ATOM 869 O O . LYS A 1 104 ? -2.167 -0.665 22.525 1.00 95.94 104 LYS A O 1
ATOM 874 N N . GLY A 1 105 ? -0.623 -1.544 23.899 1.00 93.19 105 GLY A N 1
ATOM 875 C CA . GLY A 1 105 ? -1.177 -2.902 23.902 1.00 93.19 105 GLY A CA 1
ATOM 876 C C . GLY A 1 105 ? -0.411 -3.837 22.970 1.00 93.19 105 GLY A C 1
ATOM 877 O O . GLY A 1 105 ? 0.804 -3.708 22.821 1.00 93.19 105 GLY A O 1
ATOM 878 N N . ASP A 1 106 ? -1.110 -4.786 22.358 1.00 91.31 106 ASP A N 1
ATOM 879 C CA . ASP A 1 106 ? -0.485 -5.824 21.545 1.00 91.31 106 ASP A CA 1
ATOM 880 C C . ASP A 1 106 ? 0.161 -5.232 20.289 1.00 91.31 106 ASP A C 1
ATOM 882 O O . ASP A 1 106 ? -0.457 -4.479 19.532 1.00 91.31 106 ASP A O 1
ATOM 886 N N . LYS A 1 107 ? 1.429 -5.596 20.056 1.00 89.25 107 LYS A N 1
ATOM 887 C CA . LYS A 1 107 ? 2.215 -5.173 18.884 1.00 89.25 107 LYS A CA 1
ATOM 888 C C . LYS A 1 107 ? 2.265 -3.649 18.703 1.00 89.25 107 LYS A C 1
ATOM 890 O O . LYS A 1 107 ? 2.350 -3.158 17.574 1.00 89.25 107 LYS A O 1
ATOM 895 N N . ASP A 1 108 ? 2.227 -2.882 19.788 1.00 93.31 108 ASP A N 1
ATOM 896 C CA . ASP A 1 108 ? 2.249 -1.416 19.753 1.00 93.31 108 ASP A CA 1
ATOM 897 C C . ASP A 1 108 ? 3.478 -0.841 19.029 1.00 93.31 108 ASP A C 1
ATOM 899 O O . ASP A 1 108 ? 3.370 0.108 18.254 1.00 93.31 108 ASP A O 1
ATOM 903 N N . SER A 1 109 ? 4.639 -1.457 19.231 1.00 93.06 109 SER A N 1
ATOM 904 C CA . SER A 1 109 ? 5.925 -1.062 18.665 1.00 93.06 109 SER A CA 1
ATOM 905 C C . SER A 1 109 ? 5.971 -1.329 17.162 1.00 93.06 109 SER A C 1
ATOM 907 O O . SER A 1 109 ? 6.484 -0.512 16.395 1.00 93.06 109 SER A O 1
ATOM 909 N N . LEU A 1 110 ? 5.369 -2.439 16.722 1.00 93.62 110 LEU A N 1
ATOM 910 C CA . LEU A 1 110 ? 5.178 -2.744 15.308 1.00 93.62 110 LEU A CA 1
ATOM 911 C C . LEU A 1 110 ? 4.240 -1.725 14.650 1.00 93.62 110 LEU A C 1
ATOM 913 O O . LEU A 1 110 ? 4.583 -1.179 13.604 1.00 93.62 110 LEU A O 1
ATOM 917 N N . HIS A 1 111 ? 3.088 -1.431 15.260 1.00 94.38 111 HIS A N 1
ATOM 918 C CA . HIS A 1 111 ? 2.136 -0.459 14.713 1.00 94.38 111 HIS A CA 1
ATOM 919 C C . HIS A 1 111 ? 2.732 0.952 14.667 1.00 94.38 111 HIS A C 1
ATOM 921 O O . HIS A 1 111 ? 2.605 1.630 13.648 1.00 94.38 111 HIS A O 1
ATOM 927 N N . HIS A 1 112 ? 3.470 1.365 15.703 1.00 94.38 112 HIS A N 1
ATOM 928 C CA . HIS A 1 112 ? 4.243 2.607 15.683 1.00 94.38 112 HIS A CA 1
ATOM 929 C C . HIS A 1 112 ? 5.215 2.652 14.506 1.00 94.38 112 HIS A C 1
ATOM 931 O O . HIS A 1 112 ? 5.257 3.650 13.786 1.00 94.38 112 HIS A O 1
ATOM 937 N N . TYR A 1 113 ? 5.977 1.578 14.295 1.00 95.69 113 TYR A N 1
ATOM 938 C CA . TYR A 1 113 ? 6.945 1.510 13.209 1.00 95.69 113 TYR A CA 1
ATOM 939 C C . TYR A 1 113 ? 6.279 1.586 11.833 1.00 95.69 113 TYR A C 1
ATOM 941 O O . TYR A 1 113 ? 6.675 2.412 11.009 1.00 95.69 113 TYR A O 1
ATOM 949 N N . ILE A 1 114 ? 5.247 0.771 11.595 1.00 94.44 114 ILE A N 1
ATOM 950 C CA . ILE A 1 114 ? 4.529 0.742 10.316 1.00 94.44 114 ILE A CA 1
ATOM 951 C C . ILE A 1 114 ? 3.883 2.097 10.022 1.00 94.44 114 ILE A C 1
ATOM 953 O O . ILE A 1 114 ? 3.960 2.576 8.893 1.00 94.44 114 ILE A O 1
ATOM 957 N N . PHE A 1 115 ? 3.272 2.725 11.028 1.00 92.56 115 PHE A N 1
ATOM 958 C CA . PHE A 1 115 ? 2.556 3.982 10.846 1.00 92.56 115 PHE A CA 1
ATOM 959 C C . PHE A 1 115 ? 3.491 5.190 10.680 1.00 92.56 115 PHE A C 1
ATOM 961 O O . PHE A 1 115 ? 3.239 6.032 9.824 1.00 92.56 115 PHE A O 1
ATOM 968 N N . LYS A 1 116 ? 4.567 5.299 11.478 1.00 90.94 116 LYS A N 1
ATOM 969 C CA . LYS A 1 116 ? 5.418 6.508 11.503 1.00 90.94 116 LYS A CA 1
ATOM 970 C C . LYS A 1 116 ? 6.713 6.403 10.708 1.00 90.94 116 LYS A C 1
ATOM 972 O O . LYS A 1 116 ? 7.203 7.421 10.231 1.00 90.94 116 LYS A O 1
ATOM 977 N N . SER A 1 117 ? 7.310 5.219 10.612 1.00 94.69 117 SER A N 1
ATOM 978 C CA . SER A 1 117 ? 8.719 5.095 10.208 1.00 94.69 117 SER A CA 1
ATOM 979 C C . SER A 1 117 ? 8.929 4.294 8.933 1.00 94.69 117 SER A C 1
ATOM 981 O O . SER A 1 117 ? 9.860 4.597 8.197 1.00 94.69 117 SER A O 1
ATOM 983 N N . LEU A 1 118 ? 8.074 3.312 8.637 1.00 95.19 118 LEU A N 1
ATOM 984 C CA . LEU A 1 118 ? 8.243 2.419 7.488 1.00 95.19 118 LEU A CA 1
ATOM 985 C C . LEU A 1 118 ? 8.409 3.181 6.167 1.00 95.19 118 LEU A C 1
ATOM 987 O O . LEU A 1 118 ? 9.345 2.915 5.420 1.00 95.19 118 LEU A O 1
ATOM 991 N N . VAL A 1 119 ? 7.530 4.149 5.891 1.00 92.62 119 VAL A N 1
ATOM 992 C CA . VAL A 1 119 ? 7.606 4.948 4.657 1.00 92.62 119 VAL A CA 1
ATOM 993 C C . VAL A 1 119 ? 8.918 5.731 4.601 1.00 92.62 119 VAL A C 1
ATOM 995 O O . VAL A 1 119 ? 9.586 5.721 3.574 1.00 92.62 119 VAL A O 1
ATOM 998 N N . SER A 1 120 ? 9.336 6.352 5.705 1.00 93.12 120 SER A N 1
ATOM 999 C CA . SER A 1 120 ? 10.603 7.091 5.753 1.00 93.12 120 SER A CA 1
ATOM 1000 C C . SER A 1 120 ? 11.808 6.177 5.499 1.00 93.12 120 SER A C 1
ATOM 1002 O O . SER A 1 120 ? 12.633 6.500 4.647 1.00 93.12 120 SER A O 1
ATOM 1004 N N . ASP A 1 121 ? 11.864 5.009 6.147 1.00 95.38 121 ASP A N 1
ATOM 1005 C CA . ASP A 1 121 ? 12.943 4.024 5.975 1.00 95.38 121 ASP A CA 1
ATOM 1006 C C . ASP A 1 121 ? 13.026 3.502 4.525 1.00 95.38 121 ASP A C 1
ATOM 1008 O O . ASP A 1 121 ? 14.117 3.225 4.027 1.00 95.38 121 ASP A O 1
ATOM 1012 N N . L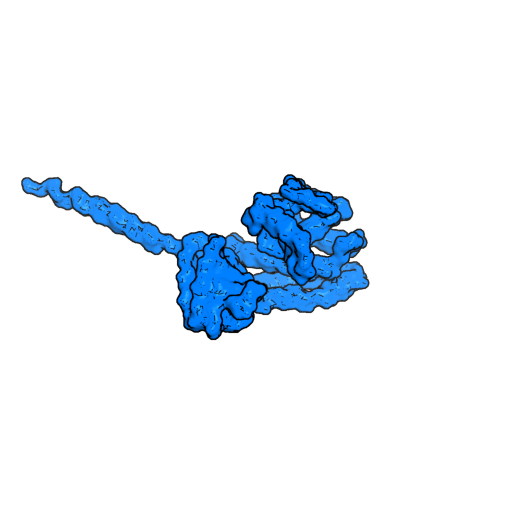EU A 1 122 ? 11.890 3.384 3.829 1.00 95.00 122 LEU A N 1
ATOM 1013 C CA . LEU A 1 122 ? 11.837 2.945 2.430 1.00 95.00 122 LEU A CA 1
ATOM 1014 C C . LEU A 1 122 ? 12.188 4.059 1.433 1.00 95.00 122 LEU A C 1
ATOM 1016 O O . LEU A 1 122 ? 12.809 3.789 0.405 1.00 95.00 122 LEU A O 1
ATOM 1020 N N . PHE A 1 123 ? 11.792 5.303 1.711 1.00 92.69 123 PHE A N 1
ATOM 1021 C CA . PHE A 1 123 ? 11.955 6.432 0.789 1.00 92.69 123 PHE A CA 1
ATOM 1022 C C . PHE A 1 123 ? 13.285 7.174 0.969 1.00 92.69 123 PHE A C 1
ATOM 1024 O O . PHE A 1 123 ? 13.759 7.812 0.031 1.00 92.69 123 PHE A O 1
ATOM 1031 N N . ILE A 1 124 ? 13.961 7.040 2.115 1.00 92.25 124 ILE A N 1
ATOM 1032 C CA . ILE A 1 124 ? 15.286 7.651 2.328 1.00 92.25 124 ILE A CA 1
ATOM 1033 C C . ILE A 1 124 ? 16.337 7.159 1.314 1.00 92.25 124 ILE A C 1
ATOM 1035 O O . ILE A 1 124 ? 17.323 7.843 1.049 1.00 92.25 124 ILE A O 1
ATOM 1039 N N . GLN A 1 125 ? 16.115 5.992 0.701 1.00 92.19 125 GLN A N 1
ATOM 1040 C CA . GLN A 1 125 ? 17.005 5.402 -0.301 1.00 92.19 125 GLN A CA 1
ATOM 1041 C C . GLN A 1 125 ? 16.752 5.898 -1.732 1.00 92.19 125 GLN A C 1
ATOM 1043 O O . GLN A 1 125 ? 17.531 5.563 -2.624 1.00 92.19 125 GLN A O 1
ATOM 1048 N N . MET A 1 126 ? 15.731 6.734 -1.970 1.00 91.38 126 MET A N 1
ATOM 1049 C CA . MET A 1 126 ? 15.411 7.241 -3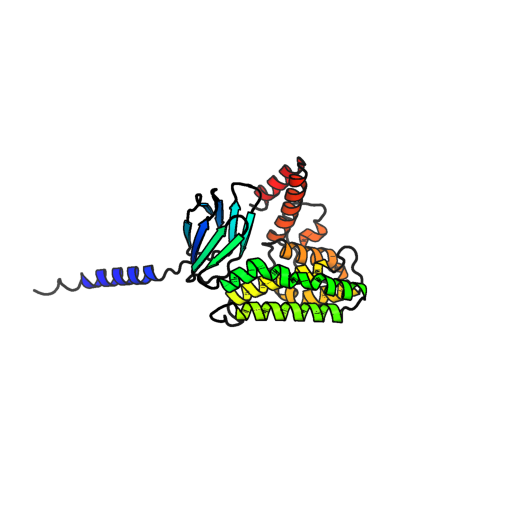.313 1.00 91.38 126 MET A CA 1
ATOM 1050 C C . MET A 1 126 ? 16.596 7.941 -3.980 1.00 91.38 126 MET A C 1
ATOM 1052 O O . MET A 1 126 ? 16.865 7.692 -5.150 1.00 91.38 126 MET A O 1
ATOM 1056 N N . GLY A 1 127 ? 17.367 8.745 -3.239 1.00 91.81 127 GLY A N 1
ATOM 1057 C CA . GLY A 1 127 ? 18.559 9.400 -3.790 1.00 91.81 127 GLY A CA 1
ATOM 1058 C C . GLY A 1 127 ? 19.612 8.402 -4.292 1.00 91.81 127 GLY A C 1
ATOM 1059 O O . GLY A 1 127 ? 20.253 8.632 -5.317 1.00 91.81 127 GLY A O 1
ATOM 1060 N N . ASN A 1 128 ? 19.748 7.251 -3.625 1.00 94.25 128 ASN A N 1
ATOM 1061 C CA . ASN A 1 128 ? 20.638 6.179 -4.072 1.00 94.25 128 ASN A CA 1
ATOM 1062 C C . ASN A 1 128 ? 20.075 5.455 -5.301 1.00 94.25 128 ASN A C 1
ATOM 1064 O O . ASN A 1 128 ? 20.833 5.161 -6.225 1.00 94.25 128 ASN A O 1
ATOM 1068 N N . TYR A 1 129 ? 18.759 5.218 -5.353 1.00 93.88 129 TYR A N 1
ATOM 1069 C CA . TYR A 1 129 ? 18.101 4.650 -6.535 1.00 93.88 129 TYR A CA 1
ATOM 1070 C C . TYR A 1 129 ? 18.294 5.548 -7.760 1.00 93.88 129 TYR A C 1
ATOM 1072 O O . TYR A 1 129 ? 18.766 5.071 -8.787 1.00 93.88 129 TYR A O 1
ATOM 1080 N N . GLN A 1 130 ? 18.044 6.854 -7.627 1.00 91.75 130 GLN A N 1
ATOM 1081 C CA . GLN A 1 130 ? 18.236 7.831 -8.705 1.00 91.75 130 GLN A CA 1
ATOM 1082 C C . GLN A 1 130 ? 19.688 7.902 -9.167 1.00 91.75 130 GLN A C 1
ATOM 1084 O O . GLN A 1 130 ? 19.952 7.912 -10.364 1.00 91.75 130 GLN A O 1
ATOM 1089 N N . LYS A 1 131 ? 20.644 7.901 -8.232 1.00 94.75 131 LYS A N 1
ATOM 1090 C CA . LYS A 1 131 ? 22.073 7.931 -8.560 1.00 94.75 131 LYS A CA 1
ATOM 1091 C C . LYS A 1 131 ? 22.513 6.705 -9.362 1.00 94.75 131 LYS A C 1
ATOM 1093 O O . LYS A 1 131 ? 23.314 6.851 -10.281 1.00 94.75 131 LYS A O 1
ATOM 1098 N N . ASN A 1 132 ? 22.031 5.513 -9.011 1.00 94.56 132 ASN A N 1
ATOM 1099 C CA . ASN A 1 132 ? 22.335 4.293 -9.762 1.00 94.56 132 ASN A CA 1
ATOM 1100 C C . ASN A 1 132 ? 21.634 4.301 -11.126 1.00 94.56 132 ASN A C 1
ATOM 1102 O O . ASN A 1 132 ? 22.268 4.024 -12.141 1.00 94.56 132 ASN A O 1
ATOM 1106 N N . TYR A 1 133 ? 20.365 4.713 -11.161 1.00 91.94 133 TYR A N 1
ATOM 1107 C CA . TYR A 1 133 ? 19.580 4.835 -12.386 1.00 91.94 133 TYR A CA 1
ATOM 1108 C C . TYR A 1 133 ? 20.221 5.794 -13.405 1.00 91.94 133 TYR A C 1
ATOM 1110 O O . TYR A 1 133 ? 20.461 5.406 -14.543 1.00 91.94 133 TYR A O 1
ATOM 1118 N N . GLN A 1 134 ? 20.634 6.993 -12.982 1.00 91.81 134 GLN A N 1
ATOM 1119 C CA . GLN A 1 134 ? 21.330 7.974 -13.833 1.00 91.81 134 GLN A CA 1
ATOM 1120 C C . GLN A 1 134 ? 22.669 7.468 -14.389 1.00 91.81 134 GLN A C 1
ATOM 1122 O O . GLN A 1 134 ? 23.151 7.966 -15.404 1.00 91.81 134 GLN A O 1
ATOM 1127 N N . LYS A 1 135 ? 23.288 6.490 -13.722 1.00 95.31 135 LYS A N 1
ATOM 1128 C CA . LYS A 1 135 ? 24.528 5.843 -14.164 1.00 95.31 135 LYS A CA 1
ATOM 1129 C C . LYS A 1 135 ? 24.289 4.605 -15.029 1.00 95.31 135 LYS A C 1
ATOM 1131 O O . LYS A 1 135 ? 25.265 3.973 -15.421 1.00 95.31 135 LYS A O 1
ATOM 1136 N N . ASN A 1 136 ? 23.033 4.247 -15.303 1.00 94.06 136 ASN A N 1
ATOM 1137 C CA . ASN A 1 136 ? 22.648 2.966 -15.901 1.00 94.06 136 ASN A CA 1
ATOM 1138 C C . ASN A 1 136 ? 23.187 1.748 -15.122 1.00 94.06 136 ASN A C 1
ATOM 1140 O O . ASN A 1 136 ? 23.462 0.697 -15.696 1.00 94.06 136 ASN A O 1
ATOM 1144 N N . ASP A 1 137 ? 23.350 1.879 -13.803 1.00 96.12 137 ASP A N 1
ATOM 1145 C CA . ASP A 1 137 ? 23.831 0.805 -12.933 1.00 96.12 137 ASP A CA 1
ATOM 1146 C C . ASP A 1 137 ? 22.657 -0.021 -12.387 1.00 96.12 137 ASP A C 1
ATOM 1148 O O . ASP A 1 137 ? 22.201 0.159 -11.251 1.00 96.12 137 ASP A O 1
ATOM 1152 N N . VAL A 1 138 ? 22.158 -0.940 -13.222 1.00 96.25 138 VAL A N 1
ATOM 1153 C CA . VAL A 1 138 ? 21.069 -1.865 -12.867 1.00 96.25 138 VAL A CA 1
ATOM 1154 C C . VAL A 1 138 ? 21.428 -2.663 -11.612 1.00 96.25 138 VAL A C 1
ATOM 1156 O O . VAL A 1 138 ? 20.662 -2.689 -10.650 1.00 96.25 138 VAL A O 1
ATOM 1159 N N . ASN A 1 139 ? 22.616 -3.269 -11.573 1.00 97.06 139 ASN A N 1
ATOM 1160 C CA . ASN A 1 139 ? 23.038 -4.122 -10.461 1.00 97.06 139 ASN A CA 1
ATOM 1161 C C . ASN A 1 139 ? 23.159 -3.348 -9.146 1.00 97.06 139 ASN A C 1
ATOM 1163 O O . ASN A 1 139 ? 22.736 -3.848 -8.100 1.00 97.06 139 ASN A O 1
ATOM 1167 N N . GLY A 1 140 ? 23.700 -2.129 -9.185 1.00 96.25 140 GLY A N 1
ATOM 1168 C CA . GLY A 1 140 ? 23.744 -1.237 -8.032 1.00 96.25 140 GLY A CA 1
ATOM 1169 C C . GLY A 1 140 ? 22.345 -0.928 -7.511 1.00 96.25 140 GLY A C 1
ATOM 1170 O O . GLY A 1 140 ? 22.094 -1.056 -6.312 1.00 96.25 140 GLY A O 1
ATOM 1171 N N . MET A 1 141 ? 21.404 -0.600 -8.402 1.00 95.38 141 MET A N 1
ATOM 1172 C CA . MET A 1 141 ? 20.015 -0.333 -8.022 1.00 95.38 141 MET A CA 1
ATOM 1173 C C . MET A 1 141 ? 19.336 -1.552 -7.391 1.00 95.38 141 MET A C 1
ATOM 1175 O O . MET A 1 141 ? 18.769 -1.421 -6.305 1.00 95.38 141 MET A O 1
ATOM 1179 N N . LEU A 1 142 ? 19.436 -2.728 -8.021 1.00 97.44 142 LEU A N 1
ATOM 1180 C CA . LEU A 1 142 ? 18.865 -3.975 -7.501 1.00 97.44 142 LEU A CA 1
ATOM 1181 C C . LEU A 1 142 ? 19.477 -4.358 -6.148 1.00 97.44 142 LEU A C 1
ATOM 1183 O O . LEU A 1 142 ? 18.771 -4.728 -5.218 1.00 97.44 142 LEU A O 1
ATOM 1187 N N . LYS A 1 143 ? 20.798 -4.239 -5.987 1.00 97.12 143 LYS A N 1
ATOM 1188 C CA . LYS A 1 143 ? 21.454 -4.571 -4.718 1.00 97.12 143 LYS A CA 1
ATOM 1189 C C . LYS A 1 143 ? 21.021 -3.625 -3.599 1.00 97.12 143 LYS A C 1
ATOM 1191 O O . LYS A 1 143 ? 20.716 -4.080 -2.497 1.00 97.12 143 LYS A O 1
ATOM 1196 N N . THR A 1 144 ? 21.001 -2.317 -3.856 1.00 96.50 144 THR A N 1
ATOM 1197 C CA . THR A 1 144 ? 20.590 -1.327 -2.853 1.00 96.50 144 THR A CA 1
ATOM 1198 C C . THR A 1 144 ? 19.132 -1.527 -2.447 1.00 96.50 144 THR A C 1
ATOM 1200 O O . THR A 1 144 ? 18.825 -1.480 -1.254 1.00 96.50 144 THR A O 1
ATOM 1203 N N . SER A 1 145 ? 18.230 -1.766 -3.400 1.00 97.06 145 SER A N 1
ATOM 1204 C CA . SER A 1 145 ? 16.808 -1.960 -3.102 1.00 97.06 145 SER A CA 1
ATOM 1205 C C . SER A 1 145 ? 16.557 -3.218 -2.267 1.00 97.06 145 SER A C 1
ATOM 1207 O O . SER A 1 145 ? 15.840 -3.144 -1.272 1.00 97.06 145 SER A O 1
ATOM 1209 N N . GLU A 1 146 ? 17.196 -4.336 -2.605 1.00 97.88 146 GLU A N 1
ATOM 1210 C CA . GLU A 1 146 ? 17.051 -5.621 -1.917 1.00 97.88 146 GLU A CA 1
ATOM 1211 C C . GLU A 1 146 ? 17.597 -5.577 -0.491 1.00 97.88 146 GLU A C 1
ATOM 1213 O O . GLU A 1 146 ? 16.943 -6.041 0.441 1.00 97.88 146 GLU A O 1
ATOM 1218 N N . ILE A 1 147 ? 18.758 -4.942 -0.292 1.00 97.19 147 ILE A N 1
ATOM 1219 C CA . ILE A 1 147 ? 19.308 -4.705 1.050 1.00 97.19 147 ILE A CA 1
ATOM 1220 C C . ILE A 1 147 ? 18.350 -3.839 1.876 1.00 97.19 147 ILE A C 1
ATOM 1222 O O . ILE A 1 147 ? 18.159 -4.084 3.067 1.00 97.19 147 ILE A O 1
ATOM 1226 N N . THR A 1 148 ? 17.731 -2.831 1.254 1.00 96.75 148 THR A N 1
ATOM 1227 C CA . THR A 1 148 ? 16.753 -1.966 1.931 1.00 96.75 148 THR A CA 1
ATOM 1228 C C . THR A 1 148 ? 15.547 -2.775 2.401 1.00 96.75 148 THR A C 1
ATOM 1230 O O . THR A 1 148 ? 15.178 -2.691 3.573 1.00 96.75 148 THR A O 1
ATOM 1233 N N . LEU A 1 149 ? 14.967 -3.591 1.515 1.00 97.38 149 LEU A N 1
ATOM 1234 C CA . LEU A 1 149 ? 13.824 -4.440 1.843 1.00 97.38 149 LEU A CA 1
ATOM 1235 C C . LEU A 1 149 ? 14.162 -5.431 2.962 1.00 97.38 149 LEU A C 1
ATOM 1237 O O . LEU A 1 149 ? 13.423 -5.514 3.941 1.00 97.38 149 LEU A O 1
ATOM 1241 N N . ASP A 1 150 ? 15.287 -6.140 2.854 1.00 97.06 150 ASP A N 1
ATOM 1242 C CA . ASP A 1 150 ? 15.726 -7.117 3.856 1.00 97.06 150 ASP A CA 1
ATOM 1243 C C . ASP A 1 150 ? 15.908 -6.475 5.241 1.00 97.06 150 ASP A C 1
ATOM 1245 O O . ASP A 1 150 ? 15.413 -6.995 6.244 1.00 97.06 150 ASP A O 1
ATOM 1249 N N . ASN A 1 151 ? 16.535 -5.297 5.308 1.00 96.44 151 ASN A N 1
ATOM 1250 C CA . ASN A 1 151 ? 16.707 -4.562 6.563 1.00 96.44 151 ASN A CA 1
ATOM 1251 C C . ASN A 1 151 ? 15.363 -4.180 7.203 1.00 96.44 151 ASN A C 1
ATOM 1253 O O . ASN A 1 151 ? 15.182 -4.340 8.415 1.00 96.44 151 ASN A O 1
ATOM 1257 N N . VAL A 1 152 ? 14.409 -3.704 6.400 1.00 96.88 152 VAL A N 1
ATOM 1258 C CA . VAL A 1 152 ? 13.066 -3.343 6.873 1.00 96.88 152 VAL A CA 1
ATOM 1259 C C . VAL A 1 152 ? 12.298 -4.578 7.346 1.00 96.88 152 VAL A C 1
ATOM 1261 O O . VAL A 1 152 ? 11.726 -4.559 8.437 1.00 96.88 152 VAL A O 1
ATOM 1264 N N . LEU A 1 153 ? 12.319 -5.678 6.589 1.00 94.94 153 LEU A N 1
ATOM 1265 C CA . LEU A 1 153 ? 11.636 -6.920 6.966 1.00 94.94 153 LEU A CA 1
ATOM 1266 C C . LEU A 1 153 ? 12.233 -7.550 8.232 1.00 94.94 153 LEU A C 1
ATOM 1268 O O . LEU A 1 153 ? 11.486 -8.034 9.084 1.00 94.94 153 LEU A O 1
ATOM 1272 N N . LYS A 1 154 ? 13.558 -7.484 8.416 1.00 92.94 154 LYS A N 1
ATOM 1273 C CA . LYS A 1 154 ? 14.228 -7.890 9.665 1.00 92.94 154 LYS A CA 1
ATOM 1274 C C . LYS A 1 154 ? 13.780 -7.047 10.855 1.00 92.94 154 LYS A C 1
ATOM 1276 O O . LYS A 1 154 ? 13.528 -7.586 11.933 1.00 92.94 154 LYS A O 1
ATOM 1281 N N . LYS A 1 155 ? 13.652 -5.730 10.671 1.00 93.94 155 LYS A N 1
ATOM 1282 C CA . LYS A 1 155 ? 13.159 -4.814 11.709 1.00 93.94 155 LYS A CA 1
ATOM 1283 C C . LYS A 1 155 ? 11.706 -5.122 12.075 1.00 93.94 155 LYS A C 1
ATOM 1285 O O . LYS A 1 155 ? 11.401 -5.223 13.258 1.00 93.94 155 LYS A O 1
ATOM 1290 N N . ILE A 1 156 ? 10.845 -5.359 11.086 1.00 93.00 156 ILE A N 1
ATOM 1291 C CA . ILE A 1 156 ? 9.454 -5.795 11.290 1.00 93.00 156 ILE A CA 1
ATOM 1292 C C . ILE A 1 156 ? 9.399 -7.107 12.069 1.00 93.00 156 ILE A C 1
ATOM 1294 O O . ILE A 1 156 ? 8.702 -7.179 13.077 1.00 93.00 156 ILE A O 1
ATOM 1298 N N . ALA A 1 157 ? 10.163 -8.119 11.650 1.00 89.12 157 ALA A N 1
ATOM 1299 C CA . ALA A 1 157 ? 10.207 -9.414 12.326 1.00 89.12 157 ALA A CA 1
ATOM 1300 C C . ALA A 1 157 ? 10.634 -9.281 13.797 1.00 89.12 157 ALA A C 1
ATOM 1302 O O . ALA A 1 157 ? 10.068 -9.943 14.658 1.00 89.12 157 ALA A O 1
ATOM 1303 N N . LYS A 1 158 ? 11.583 -8.383 14.098 1.00 89.31 158 LYS A N 1
ATOM 1304 C CA . LYS A 1 158 ? 12.030 -8.098 15.470 1.00 89.31 158 LYS A CA 1
ATOM 1305 C C . LYS A 1 158 ? 10.969 -7.388 16.321 1.00 89.31 158 LYS A C 1
ATOM 1307 O O . LYS A 1 158 ? 10.925 -7.605 17.526 1.00 89.31 158 LYS A O 1
ATOM 1312 N N . LEU A 1 159 ? 10.171 -6.501 15.725 1.00 89.94 159 LEU A N 1
ATOM 1313 C CA . LEU A 1 159 ? 9.145 -5.718 16.432 1.00 89.94 159 LEU A CA 1
ATOM 1314 C C . LEU A 1 159 ? 7.832 -6.481 16.636 1.00 89.94 159 LEU A C 1
ATOM 1316 O O . LEU A 1 159 ? 6.990 -6.069 17.434 1.00 89.94 159 LEU A O 1
ATOM 1320 N N . ASN A 1 160 ? 7.640 -7.561 15.892 1.00 82.06 160 ASN A N 1
ATOM 1321 C CA . ASN A 1 160 ? 6.460 -8.396 15.956 1.00 82.06 160 ASN A CA 1
ATOM 1322 C C . ASN A 1 160 ? 6.648 -9.450 17.060 1.00 82.06 160 ASN A C 1
ATOM 1324 O O . ASN A 1 160 ? 7.315 -10.450 16.827 1.00 82.06 160 ASN A O 1
ATOM 1328 N N . THR A 1 161 ? 6.119 -9.202 18.263 1.00 67.75 161 THR A N 1
ATOM 1329 C CA . THR A 1 161 ? 6.301 -10.076 19.441 1.00 67.75 161 THR A CA 1
ATOM 1330 C C . THR A 1 161 ? 4.966 -10.714 19.876 1.00 67.75 161 THR A C 1
ATOM 1332 O O . THR A 1 161 ? 3.999 -9.966 20.035 1.00 67.75 161 THR A O 1
ATOM 1335 N N . PRO A 1 162 ? 4.904 -12.044 20.128 1.00 64.62 162 PRO A N 1
ATOM 1336 C CA . PRO A 1 162 ? 5.983 -13.006 19.891 1.00 64.62 162 PRO A CA 1
ATOM 1337 C C . PRO A 1 162 ? 6.341 -13.072 18.396 1.00 64.62 162 PRO A C 1
ATOM 1339 O O . PRO A 1 162 ? 5.470 -12.792 17.569 1.00 64.62 162 PRO A O 1
ATOM 1342 N N . PRO A 1 163 ? 7.606 -13.396 18.047 1.00 59.91 163 PRO A N 1
ATOM 1343 C CA . PRO A 1 163 ? 8.033 -13.518 16.659 1.00 59.91 163 PRO A CA 1
ATOM 1344 C C . PRO A 1 163 ? 7.091 -14.460 15.929 1.00 59.91 163 PRO A C 1
ATOM 1346 O O . PRO A 1 163 ? 7.027 -15.646 16.247 1.00 59.91 163 PRO A O 1
ATOM 1349 N N . LEU A 1 164 ? 6.334 -13.921 14.980 1.00 6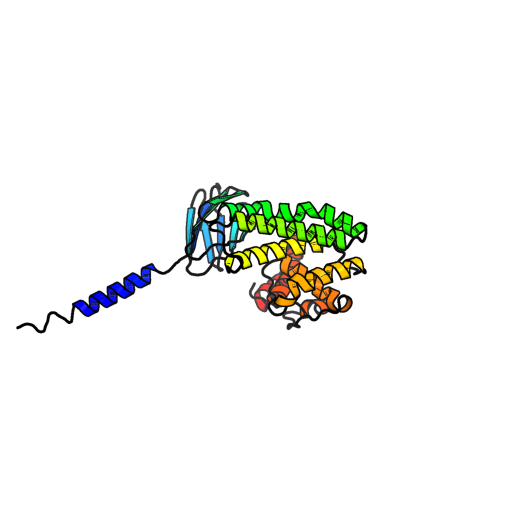0.41 164 LEU A N 1
ATOM 1350 C CA . LEU A 1 164 ? 5.538 -14.759 14.103 1.00 60.41 164 LEU A CA 1
ATOM 1351 C C . LEU A 1 164 ? 6.502 -15.560 13.232 1.00 60.41 164 LEU A C 1
ATOM 1353 O O . LEU A 1 164 ? 7.472 -15.013 12.694 1.00 60.41 164 LEU A O 1
ATOM 1357 N N . GLU A 1 165 ? 6.248 -16.857 13.102 1.00 62.22 165 GLU A N 1
ATOM 1358 C CA . GLU A 1 165 ? 6.971 -17.667 12.133 1.00 62.22 165 GLU A CA 1
ATOM 1359 C C . GLU A 1 165 ? 6.776 -17.062 10.737 1.00 62.22 165 GLU A C 1
ATOM 1361 O O . GLU A 1 165 ? 5.730 -16.490 10.436 1.00 62.22 165 GLU A O 1
ATOM 1366 N N . LYS A 1 166 ? 7.769 -17.178 9.848 1.00 60.38 166 LYS A N 1
ATOM 1367 C CA . LYS A 1 166 ? 7.668 -16.611 8.487 1.00 60.38 166 LYS A CA 1
ATOM 1368 C C . LYS A 1 166 ? 6.453 -17.129 7.708 1.00 60.38 166 LYS A C 1
ATOM 1370 O O . LYS A 1 166 ? 6.008 -16.495 6.755 1.00 60.38 166 LYS A O 1
ATOM 1375 N N . GLU A 1 167 ? 5.932 -18.291 8.091 1.00 59.88 167 GLU A N 1
ATOM 1376 C CA . GLU A 1 167 ? 4.755 -18.885 7.468 1.00 59.88 167 GLU A CA 1
ATOM 1377 C C . GLU A 1 167 ? 3.423 -18.348 8.004 1.00 59.88 167 GLU A C 1
ATOM 1379 O O . GLU A 1 167 ? 2.395 -18.569 7.354 1.00 59.88 167 GLU A O 1
ATOM 1384 N N . ASP A 1 168 ? 3.449 -17.597 9.109 1.00 76.56 168 ASP A N 1
ATOM 1385 C CA . ASP A 1 168 ? 2.286 -16.988 9.740 1.00 76.56 168 ASP A CA 1
ATOM 1386 C C . ASP A 1 168 ? 1.561 -16.031 8.782 1.00 76.56 168 ASP A C 1
ATOM 1388 O O . A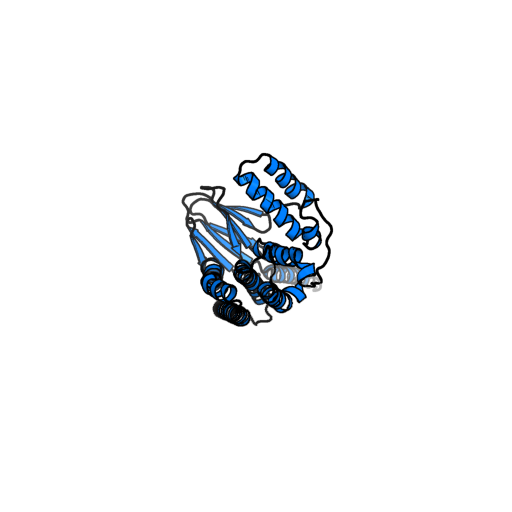SP A 1 168 ? 2.161 -15.193 8.097 1.00 76.56 168 ASP A O 1
ATOM 1392 N N . TYR A 1 169 ? 0.236 -16.157 8.745 1.00 81.81 169 TYR A N 1
ATOM 1393 C CA . TYR A 1 169 ? -0.642 -15.353 7.902 1.00 81.81 169 TYR A CA 1
ATOM 1394 C C . TYR A 1 169 ? -0.474 -13.841 8.131 1.00 81.81 169 TYR A C 1
ATOM 1396 O O . TYR A 1 169 ? -0.391 -13.079 7.164 1.00 81.81 169 TYR A O 1
ATOM 1404 N N . LEU A 1 170 ? -0.382 -13.389 9.384 1.00 82.50 170 LEU A N 1
ATOM 1405 C CA . LEU A 1 170 ? -0.202 -11.974 9.698 1.00 82.50 170 LEU A CA 1
ATOM 1406 C C . LEU A 1 170 ? 1.181 -11.482 9.287 1.00 82.50 170 LEU A C 1
ATOM 1408 O O . LEU A 1 170 ? 1.288 -10.365 8.781 1.00 82.50 170 LEU A O 1
ATOM 1412 N N . TYR A 1 171 ? 2.227 -12.299 9.454 1.00 85.81 171 TYR A N 1
ATOM 1413 C CA . TYR A 1 171 ? 3.557 -11.928 8.970 1.00 85.81 171 TYR A CA 1
ATOM 1414 C C . TYR A 1 171 ? 3.546 -11.735 7.453 1.00 85.81 171 TYR A C 1
ATOM 1416 O O . TYR A 1 171 ? 3.955 -10.678 6.979 1.00 85.81 171 TYR A O 1
ATOM 1424 N N . LYS A 1 172 ? 2.977 -12.684 6.698 1.00 88.31 172 LYS A N 1
ATOM 1425 C CA . LYS A 1 172 ? 2.819 -12.575 5.236 1.00 88.31 172 LYS A CA 1
ATOM 1426 C C . LYS A 1 172 ? 2.011 -11.346 4.825 1.00 88.31 172 LYS A C 1
ATOM 1428 O O . LYS A 1 172 ? 2.321 -10.698 3.827 1.00 88.31 172 LYS A O 1
ATOM 1433 N N . LYS A 1 173 ? 0.987 -10.980 5.601 1.00 89.06 173 LYS A N 1
ATOM 1434 C CA . LYS A 1 173 ? 0.188 -9.772 5.362 1.00 89.06 173 LYS A CA 1
ATOM 1435 C C . LYS A 1 173 ? 1.015 -8.494 5.543 1.00 89.06 173 LYS A C 1
ATOM 1437 O O . LYS A 1 173 ? 0.926 -7.596 4.705 1.00 89.06 173 LYS A O 1
ATOM 1442 N N . ILE A 1 174 ? 1.821 -8.411 6.606 1.00 92.00 174 ILE A N 1
ATOM 1443 C CA . ILE A 1 174 ? 2.736 -7.281 6.838 1.00 92.00 174 ILE A CA 1
ATOM 1444 C C . ILE A 1 174 ? 3.821 -7.247 5.757 1.00 92.00 174 ILE A C 1
ATOM 1446 O O . ILE A 1 174 ? 4.099 -6.193 5.197 1.00 92.00 174 ILE A O 1
ATOM 1450 N N . GLU A 1 175 ? 4.404 -8.393 5.420 1.00 92.75 175 GLU A N 1
ATOM 1451 C CA . GLU A 1 175 ? 5.417 -8.515 4.373 1.00 92.75 175 GLU A CA 1
ATOM 1452 C C . GLU A 1 175 ? 4.876 -8.021 3.028 1.00 92.75 175 GLU A C 1
ATOM 1454 O O . GLU A 1 175 ? 5.477 -7.145 2.409 1.00 92.75 175 GLU A O 1
ATOM 1459 N N . LYS A 1 176 ? 3.688 -8.478 2.613 1.00 92.25 176 LYS A N 1
ATOM 1460 C CA . LYS A 1 176 ? 3.025 -8.008 1.390 1.00 92.25 176 LYS A CA 1
ATOM 1461 C C . LYS A 1 176 ? 2.729 -6.510 1.427 1.00 92.25 176 LYS A C 1
ATOM 1463 O O . LYS A 1 176 ? 2.878 -5.824 0.415 1.00 92.25 176 LYS A O 1
ATOM 1468 N N . TYR A 1 177 ? 2.314 -5.976 2.574 1.00 92.56 177 TYR A N 1
ATOM 1469 C CA . TYR A 1 177 ? 2.137 -4.536 2.755 1.00 92.56 177 TYR A CA 1
ATOM 1470 C C . TYR A 1 177 ? 3.450 -3.779 2.511 1.00 92.56 177 TYR A C 1
ATOM 1472 O O . TYR A 1 177 ? 3.490 -2.834 1.724 1.00 92.56 177 TYR A O 1
ATOM 1480 N N . THR A 1 178 ? 4.533 -4.226 3.145 1.00 95.50 178 THR A N 1
ATOM 1481 C CA . THR A 1 178 ? 5.863 -3.620 3.049 1.00 95.50 178 THR A CA 1
ATOM 1482 C C . THR A 1 178 ? 6.443 -3.720 1.644 1.00 95.50 178 THR A C 1
ATOM 1484 O O . THR A 1 178 ? 6.949 -2.722 1.134 1.00 95.50 178 THR A O 1
ATOM 1487 N N . ILE A 1 179 ? 6.323 -4.879 0.991 1.00 95.75 179 ILE A N 1
ATOM 1488 C CA . ILE A 1 179 ? 6.783 -5.092 -0.386 1.00 95.75 179 ILE A CA 1
ATOM 1489 C C . ILE A 1 179 ? 6.071 -4.136 -1.343 1.00 95.75 179 ILE A C 1
ATOM 1491 O O . ILE A 1 179 ? 6.729 -3.574 -2.208 1.00 95.75 179 ILE A O 1
ATOM 1495 N N . ASN A 1 180 ? 4.767 -3.889 -1.181 1.00 93.94 180 ASN A N 1
ATOM 1496 C CA . ASN A 1 180 ? 4.055 -2.934 -2.037 1.00 93.94 180 ASN A CA 1
ATOM 1497 C C . ASN A 1 180 ? 4.597 -1.503 -1.884 1.00 93.94 180 ASN A C 1
ATOM 1499 O O . ASN A 1 180 ? 4.857 -0.843 -2.886 1.00 93.94 180 ASN A O 1
ATOM 1503 N N . PHE A 1 181 ? 4.827 -1.028 -0.656 1.00 94.94 181 PHE A N 1
ATOM 1504 C CA . PHE A 1 181 ? 5.427 0.297 -0.441 1.00 94.94 181 PHE A CA 1
ATOM 1505 C C . PHE A 1 181 ? 6.862 0.386 -0.961 1.00 94.94 181 PHE A C 1
ATOM 1507 O O . PHE A 1 181 ? 7.246 1.404 -1.533 1.00 94.94 181 PHE A O 1
ATOM 1514 N N . TRP A 1 182 ? 7.649 -0.670 -0.770 1.00 97.19 182 TRP A N 1
ATOM 1515 C CA . TRP A 1 182 ? 9.025 -0.743 -1.248 1.00 97.19 182 TRP A CA 1
ATOM 1516 C C . TRP A 1 182 ? 9.097 -0.780 -2.778 1.00 97.19 182 TRP A C 1
ATOM 1518 O O . TRP A 1 182 ? 9.823 0.007 -3.375 1.00 97.19 182 TRP A O 1
ATOM 1528 N N . LEU A 1 183 ? 8.310 -1.635 -3.437 1.00 96.19 183 LEU A N 1
ATOM 1529 C CA . LEU A 1 183 ? 8.239 -1.683 -4.899 1.00 96.19 183 LEU A CA 1
ATOM 1530 C C . LEU A 1 183 ? 7.826 -0.329 -5.463 1.00 96.19 183 LEU A C 1
ATOM 1532 O O . LEU A 1 183 ? 8.418 0.136 -6.433 1.00 96.19 183 LEU A O 1
ATOM 1536 N N . PHE A 1 184 ? 6.843 0.318 -4.839 1.00 95.06 184 PHE A N 1
ATOM 1537 C CA . PHE A 1 184 ? 6.437 1.661 -5.219 1.00 95.06 184 PHE A CA 1
ATOM 1538 C C . PHE A 1 184 ? 7.590 2.666 -5.052 1.00 95.06 184 PHE A C 1
ATOM 1540 O O . PHE A 1 184 ? 7.906 3.387 -5.999 1.00 95.06 184 PHE A O 1
ATOM 1547 N N . SER A 1 185 ? 8.296 2.673 -3.914 1.00 95.19 185 SER A N 1
ATOM 1548 C CA . SER A 1 185 ? 9.436 3.581 -3.713 1.00 95.19 185 SER A CA 1
ATOM 1549 C C . SER A 1 185 ? 10.552 3.350 -4.732 1.00 95.19 185 SER A C 1
ATOM 1551 O O . SER A 1 185 ? 11.133 4.310 -5.226 1.00 95.19 185 SER A O 1
ATOM 1553 N N . VAL A 1 186 ? 10.818 2.107 -5.126 1.00 95.38 186 VAL A N 1
ATOM 1554 C CA . VAL A 1 186 ? 11.806 1.794 -6.162 1.00 95.38 186 VAL A CA 1
ATOM 1555 C C . VAL A 1 186 ? 11.333 2.256 -7.544 1.00 95.38 186 VAL A C 1
ATOM 1557 O O . VAL A 1 186 ? 12.056 2.984 -8.224 1.00 95.38 186 VAL A O 1
ATOM 1560 N N . LEU A 1 187 ? 10.118 1.880 -7.955 1.00 94.38 187 LEU A N 1
ATOM 1561 C CA . LEU A 1 187 ? 9.598 2.140 -9.303 1.00 94.38 187 LEU A CA 1
ATOM 1562 C C . LEU A 1 187 ? 9.307 3.620 -9.568 1.00 94.38 187 LEU A C 1
ATOM 1564 O O . LEU A 1 187 ? 9.357 4.043 -10.719 1.00 94.38 187 LEU A O 1
ATOM 1568 N N . THR A 1 188 ? 9.065 4.436 -8.538 1.00 92.12 188 THR A N 1
ATOM 1569 C CA . THR A 1 188 ? 8.956 5.900 -8.705 1.00 92.12 188 THR A CA 1
ATOM 1570 C C . THR A 1 188 ? 10.238 6.550 -9.236 1.00 92.12 188 THR A C 1
ATOM 1572 O O . THR A 1 188 ? 10.166 7.650 -9.774 1.00 92.12 188 THR A O 1
ATOM 1575 N N . ASN A 1 189 ? 11.391 5.879 -9.132 1.00 90.12 189 ASN A N 1
ATOM 1576 C CA . ASN A 1 189 ? 12.677 6.368 -9.642 1.00 90.12 189 ASN A CA 1
ATOM 1577 C C . ASN A 1 189 ? 13.023 5.842 -11.043 1.00 90.12 189 ASN A C 1
ATOM 1579 O O . ASN A 1 189 ? 14.091 6.160 -11.554 1.00 90.12 189 ASN A O 1
ATOM 1583 N N . VAL A 1 190 ? 12.148 5.031 -11.638 1.00 89.31 190 VAL A N 1
ATOM 1584 C CA . VAL A 1 190 ? 12.301 4.473 -12.986 1.00 89.31 190 VAL A CA 1
ATOM 1585 C C . VAL A 1 190 ? 11.370 5.236 -13.927 1.00 89.31 190 VAL A C 1
ATOM 1587 O O . VAL A 1 190 ? 10.194 5.435 -13.588 1.00 89.31 190 VAL A O 1
ATOM 1590 N N . ASP A 1 191 ? 11.875 5.660 -15.092 1.00 83.88 191 ASP A N 1
ATOM 1591 C CA . ASP A 1 191 ? 11.042 6.317 -16.104 1.00 83.88 191 ASP A CA 1
ATOM 1592 C C . ASP A 1 191 ? 9.877 5.400 -16.514 1.00 83.88 191 ASP A C 1
ATOM 1594 O O . ASP A 1 191 ? 10.027 4.202 -16.756 1.00 83.88 191 ASP A O 1
ATOM 1598 N N . ASN A 1 192 ? 8.682 5.984 -16.530 1.00 80.88 192 ASN A N 1
ATOM 1599 C CA . ASN A 1 192 ? 7.428 5.320 -16.850 1.00 80.88 192 ASN A CA 1
ATOM 1600 C C . ASN A 1 192 ? 6.864 5.739 -18.211 1.00 80.88 192 ASN A C 1
ATOM 1602 O O . ASN A 1 192 ? 5.860 5.180 -18.654 1.00 80.88 192 ASN A O 1
ATOM 1606 N N . GLU A 1 193 ? 7.422 6.756 -18.855 1.00 84.56 193 GLU A N 1
ATOM 1607 C CA . GLU A 1 193 ? 6.963 7.187 -20.170 1.00 84.56 193 GLU A CA 1
ATOM 1608 C C . GLU A 1 193 ? 7.692 6.420 -21.266 1.00 84.56 193 GLU A C 1
ATOM 1610 O O . GLU A 1 193 ? 7.029 5.818 -22.108 1.00 84.56 193 GLU A O 1
ATOM 1615 N N . ASN A 1 194 ? 9.023 6.332 -21.192 1.00 81.31 194 ASN A N 1
ATOM 1616 C CA . ASN A 1 194 ? 9.832 5.656 -22.203 1.00 81.31 194 ASN A CA 1
ATOM 1617 C C . ASN A 1 194 ? 10.733 4.586 -21.576 1.00 81.31 194 ASN A C 1
ATOM 1619 O O . ASN A 1 194 ? 11.719 4.898 -20.916 1.00 81.31 194 ASN A O 1
ATOM 1623 N N . LEU A 1 195 ? 10.427 3.308 -21.818 1.00 87.12 195 LEU A N 1
ATOM 1624 C CA . LEU A 1 195 ? 11.277 2.213 -21.347 1.00 87.12 195 LEU A CA 1
ATOM 1625 C C . LEU A 1 195 ? 12.512 2.021 -22.234 1.00 87.12 195 LEU A C 1
ATOM 1627 O O . LEU A 1 195 ? 12.450 1.358 -23.277 1.00 87.12 195 LEU A O 1
ATOM 1631 N N . GLY A 1 196 ? 13.649 2.537 -21.773 1.00 90.00 196 GLY A N 1
ATOM 1632 C CA . GLY A 1 196 ? 14.969 2.118 -22.227 1.00 90.00 196 GLY A CA 1
ATOM 1633 C C . GLY A 1 196 ? 15.355 0.729 -21.696 1.00 90.00 196 GLY A C 1
ATOM 1634 O O . GLY A 1 196 ? 14.553 -0.002 -21.108 1.00 90.00 196 GLY A O 1
ATOM 1635 N N . ASN A 1 197 ? 16.597 0.316 -21.953 1.00 92.81 197 ASN A N 1
ATOM 1636 C CA . ASN A 1 197 ? 17.076 -1.014 -21.555 1.00 92.81 197 ASN A CA 1
ATOM 1637 C C . ASN A 1 197 ? 17.196 -1.146 -20.030 1.00 92.81 197 ASN A C 1
ATOM 1639 O O . ASN A 1 197 ? 16.749 -2.144 -19.465 1.00 92.81 197 ASN A O 1
ATOM 1643 N N . THR A 1 198 ? 17.731 -0.117 -19.370 1.00 92.56 198 THR A N 1
ATOM 1644 C CA . THR A 1 198 ? 17.908 -0.059 -17.913 1.00 92.56 198 THR A CA 1
ATOM 1645 C C . THR A 1 198 ? 16.572 -0.260 -17.191 1.00 92.56 198 THR A C 1
ATOM 1647 O O . THR A 1 198 ? 16.453 -1.097 -16.297 1.00 92.56 198 THR A O 1
ATOM 1650 N N . GLU A 1 199 ? 15.535 0.464 -17.610 1.00 94.12 199 GLU A N 1
ATOM 1651 C CA . GLU A 1 199 ? 14.193 0.414 -17.034 1.00 94.12 199 GLU A CA 1
ATOM 1652 C C . GLU A 1 199 ? 13.564 -0.968 -17.225 1.00 94.12 199 GLU A C 1
ATOM 1654 O O . GLU A 1 199 ? 12.992 -1.522 -16.282 1.00 94.12 199 GLU A O 1
ATOM 1659 N N . LYS A 1 200 ? 13.712 -1.559 -18.421 1.00 95.62 200 LYS A N 1
ATOM 1660 C CA . LYS A 1 200 ? 13.208 -2.909 -18.714 1.00 95.62 200 LYS A CA 1
ATOM 1661 C C . LYS A 1 200 ? 13.831 -3.954 -17.806 1.00 95.62 200 LYS A C 1
ATOM 1663 O O . LYS A 1 200 ? 13.099 -4.764 -17.245 1.00 95.62 200 LYS A O 1
ATOM 1668 N N . GLU A 1 201 ? 15.151 -3.940 -17.643 1.00 96.44 201 GLU A N 1
ATOM 1669 C CA . GLU A 1 201 ? 15.848 -4.903 -16.786 1.00 96.44 201 GLU A CA 1
ATOM 1670 C C . GLU A 1 201 ? 15.386 -4.800 -15.329 1.00 96.44 201 GLU A C 1
ATOM 1672 O O . GLU A 1 201 ? 15.045 -5.811 -14.707 1.00 96.44 201 GLU A O 1
ATOM 1677 N N . ILE A 1 202 ? 15.287 -3.575 -14.806 1.00 96.38 202 ILE A N 1
ATOM 1678 C CA . ILE A 1 202 ? 14.828 -3.313 -13.438 1.00 96.38 202 ILE A CA 1
ATOM 1679 C C . ILE A 1 202 ? 13.381 -3.788 -13.246 1.00 96.38 202 ILE A C 1
ATOM 1681 O O . ILE A 1 202 ? 13.079 -4.518 -12.298 1.00 96.38 202 ILE A O 1
ATOM 1685 N N . MET A 1 203 ? 12.473 -3.403 -14.147 1.00 96.75 203 MET A N 1
ATOM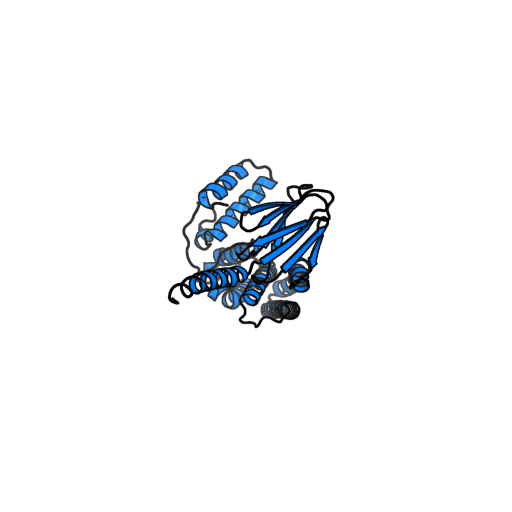 1686 C CA . MET A 1 203 ? 11.062 -3.784 -14.062 1.00 96.75 203 MET A CA 1
ATOM 1687 C C . MET A 1 203 ? 10.869 -5.297 -14.208 1.00 96.75 203 MET A C 1
ATOM 1689 O O . MET A 1 203 ? 10.113 -5.895 -13.443 1.00 96.75 203 MET A O 1
ATOM 1693 N N . LEU A 1 204 ? 11.571 -5.947 -15.142 1.00 97.38 204 LEU A N 1
ATOM 1694 C CA . LEU A 1 204 ? 11.503 -7.400 -15.319 1.00 97.38 204 LEU A CA 1
ATOM 1695 C C . LEU A 1 204 ? 11.990 -8.154 -14.086 1.00 97.38 204 LEU A C 1
ATOM 1697 O O . LEU A 1 204 ? 11.387 -9.167 -13.719 1.00 97.38 204 LEU A O 1
ATOM 1701 N N . TYR A 1 205 ? 13.055 -7.677 -13.440 1.00 97.81 205 TYR A N 1
ATOM 1702 C CA . TYR A 1 205 ? 13.557 -8.280 -12.211 1.00 97.81 205 TYR A CA 1
ATOM 1703 C C . TYR A 1 205 ? 12.470 -8.310 -11.128 1.00 97.81 205 TYR A C 1
ATOM 1705 O O . TYR A 1 205 ? 12.117 -9.383 -10.627 1.00 97.81 205 TYR A O 1
ATOM 1713 N N . TYR A 1 206 ? 11.879 -7.154 -10.811 1.00 97.38 206 TYR A N 1
ATOM 1714 C CA . TYR A 1 206 ? 10.868 -7.076 -9.755 1.00 97.38 206 TYR A CA 1
ATOM 1715 C C . TYR A 1 206 ? 9.566 -7.774 -10.127 1.00 97.38 206 TYR A C 1
ATOM 1717 O O . TYR A 1 206 ? 8.961 -8.421 -9.269 1.00 97.38 206 TYR A O 1
ATOM 1725 N N . PHE A 1 207 ? 9.157 -7.712 -11.397 1.00 96.81 207 PHE A N 1
ATOM 1726 C CA . PHE A 1 207 ? 7.995 -8.454 -11.866 1.00 96.81 207 PHE A CA 1
ATOM 1727 C C . PHE A 1 207 ? 8.163 -9.950 -11.607 1.00 96.81 207 PHE A C 1
ATOM 1729 O O . PHE A 1 207 ? 7.320 -10.569 -10.956 1.00 96.81 207 PHE A O 1
ATOM 1736 N N . ASN A 1 208 ? 9.268 -10.532 -12.079 1.00 97.12 208 ASN A N 1
ATOM 1737 C CA . ASN A 1 208 ? 9.511 -11.966 -11.963 1.00 97.12 208 ASN A CA 1
ATOM 1738 C C . ASN A 1 208 ? 9.637 -12.419 -10.507 1.00 97.12 208 ASN A C 1
ATOM 1740 O O . ASN A 1 208 ? 9.183 -13.514 -10.173 1.00 97.12 208 ASN A O 1
ATOM 1744 N N . LYS A 1 209 ? 10.239 -11.588 -9.652 1.00 96.44 209 LYS A N 1
ATOM 1745 C CA . LYS A 1 209 ? 10.516 -11.947 -8.263 1.00 96.44 209 LYS A CA 1
ATOM 1746 C C . LYS A 1 209 ? 9.317 -11.764 -7.330 1.00 96.44 209 LYS A C 1
ATOM 1748 O O . LYS A 1 209 ? 9.094 -12.633 -6.490 1.00 96.44 209 LYS A O 1
ATOM 1753 N N . TYR A 1 210 ? 8.537 -10.692 -7.491 1.00 94.75 210 TYR A N 1
ATOM 1754 C CA . TYR A 1 210 ? 7.515 -10.295 -6.510 1.00 94.75 210 TYR A CA 1
ATOM 1755 C C . TYR A 1 210 ? 6.077 -10.308 -7.028 1.00 94.75 210 TYR A C 1
ATOM 1757 O O . TYR A 1 210 ? 5.159 -10.455 -6.231 1.00 94.75 210 TYR A O 1
ATOM 1765 N N . ILE A 1 211 ? 5.852 -10.159 -8.336 1.00 94.00 211 ILE A N 1
ATOM 1766 C CA . ILE A 1 211 ? 4.500 -9.902 -8.870 1.00 94.00 211 ILE A CA 1
ATOM 1767 C C . ILE A 1 211 ? 3.963 -11.102 -9.642 1.00 94.00 211 ILE A C 1
ATOM 1769 O O . ILE A 1 211 ? 2.792 -11.453 -9.519 1.00 94.00 211 ILE A O 1
ATOM 1773 N N . LYS A 1 212 ? 4.820 -11.778 -10.412 1.00 94.50 212 LYS A N 1
ATOM 1774 C CA . LYS A 1 212 ? 4.438 -12.826 -11.367 1.00 94.50 212 LYS A CA 1
ATOM 1775 C C . LYS A 1 212 ? 3.564 -13.926 -10.765 1.00 94.50 212 LYS A C 1
ATOM 1777 O O . LYS A 1 212 ? 2.656 -14.405 -11.435 1.00 94.50 212 LYS A O 1
ATOM 1782 N N . LYS A 1 213 ? 3.834 -14.332 -9.521 1.00 90.50 213 LYS A N 1
ATOM 1783 C CA . LYS A 1 213 ? 3.083 -15.401 -8.841 1.00 90.50 213 LYS A CA 1
ATOM 1784 C C . LYS A 1 213 ? 1.683 -14.976 -8.399 1.00 90.50 213 LYS A C 1
ATOM 1786 O O . LYS A 1 213 ? 0.822 -15.832 -8.268 1.00 90.50 213 LYS A O 1
ATOM 1791 N N . GLU A 1 214 ? 1.461 -13.683 -8.183 1.00 86.31 214 GLU A N 1
ATOM 1792 C CA . GLU A 1 214 ? 0.212 -13.143 -7.631 1.00 86.31 214 GLU A CA 1
ATOM 1793 C C . GLU A 1 214 ? -0.625 -12.394 -8.676 1.00 86.31 214 GLU A C 1
ATOM 1795 O O . GLU A 1 214 ? -1.688 -11.870 -8.360 1.00 86.31 214 GLU A O 1
ATOM 1800 N N . VAL A 1 215 ? -0.159 -12.327 -9.927 1.00 87.44 215 VAL A N 1
ATOM 1801 C CA . VAL A 1 215 ? -0.735 -11.454 -10.960 1.00 87.44 215 VAL A CA 1
ATOM 1802 C C . VAL A 1 215 ? -2.202 -11.768 -11.282 1.00 87.44 215 VAL A C 1
ATOM 1804 O O . VAL A 1 215 ? -2.965 -10.859 -11.600 1.00 87.44 215 VAL A O 1
ATOM 1807 N N . ASN A 1 216 ? -2.605 -13.037 -11.168 1.00 85.62 216 ASN A N 1
ATOM 1808 C CA . ASN A 1 216 ? -3.976 -13.483 -11.431 1.00 85.62 216 ASN A CA 1
ATOM 1809 C C . ASN A 1 216 ? -4.951 -13.085 -10.316 1.00 85.62 216 ASN A C 1
ATOM 1811 O O . ASN A 1 216 ? -6.114 -12.818 -10.597 1.00 85.62 216 ASN A O 1
ATOM 1815 N N . ASP A 1 217 ? -4.461 -13.001 -9.079 1.00 84.06 217 ASP A N 1
ATOM 1816 C CA . ASP A 1 217 ? -5.262 -12.680 -7.893 1.00 84.06 217 ASP A CA 1
ATOM 1817 C C . ASP A 1 217 ? -5.036 -11.229 -7.435 1.00 84.06 217 ASP A C 1
ATOM 1819 O O . ASP A 1 217 ? -5.376 -10.843 -6.312 1.00 84.06 217 ASP A O 1
ATOM 1823 N N . PHE A 1 218 ? -4.423 -10.401 -8.287 1.00 84.88 218 PHE A N 1
ATOM 1824 C CA . PHE A 1 218 ? -4.036 -9.053 -7.912 1.00 84.88 218 PHE A CA 1
ATOM 1825 C C . PHE A 1 218 ? -5.255 -8.125 -7.797 1.00 84.88 218 PHE A C 1
ATOM 1827 O O . PHE A 1 218 ? -5.970 -7.827 -8.761 1.00 84.88 218 PHE A O 1
ATOM 1834 N N . SER A 1 219 ? -5.448 -7.589 -6.596 1.00 86.38 219 SER A N 1
ATOM 1835 C CA . SER A 1 219 ? -6.466 -6.588 -6.284 1.00 86.38 219 SER A CA 1
ATOM 1836 C C . SER A 1 219 ? -5.830 -5.331 -5.709 1.00 86.38 219 SER A C 1
ATOM 1838 O O . SER A 1 219 ? -4.887 -5.425 -4.922 1.00 86.38 219 SER A O 1
ATOM 1840 N N . CYS A 1 220 ? -6.399 -4.172 -6.019 1.00 90.56 220 CYS A N 1
ATOM 1841 C CA . CYS A 1 220 ? -5.970 -2.905 -5.455 1.00 90.56 220 CYS A CA 1
ATOM 1842 C C . CYS A 1 220 ? -6.906 -2.503 -4.316 1.00 90.56 220 CYS A C 1
ATOM 1844 O O . CYS A 1 220 ? -8.098 -2.289 -4.523 1.00 90.56 220 CYS A O 1
ATOM 1846 N N . SER A 1 221 ? -6.353 -2.359 -3.116 1.00 85.44 221 SER A N 1
ATOM 1847 C CA . SER A 1 221 ? -6.991 -1.668 -1.988 1.00 85.44 221 SER A CA 1
ATOM 1848 C C . SER A 1 221 ? -6.293 -0.350 -1.655 1.00 85.44 221 SER A C 1
ATOM 1850 O O . SER A 1 221 ? -6.764 0.400 -0.797 1.00 85.44 221 SER A O 1
ATOM 1852 N N . ARG A 1 222 ? -5.177 -0.052 -2.337 1.00 86.62 222 ARG A N 1
ATOM 1853 C CA . ARG A 1 222 ? -4.342 1.133 -2.123 1.00 86.62 222 ARG A CA 1
ATOM 1854 C C . ARG A 1 222 ? -3.755 1.666 -3.426 1.00 86.62 222 ARG A C 1
ATOM 1856 O O . ARG A 1 222 ? -3.694 0.951 -4.427 1.00 86.62 222 ARG A O 1
ATOM 1863 N N . TYR A 1 223 ? -3.298 2.916 -3.384 1.00 89.56 223 TYR A N 1
ATOM 1864 C CA . TYR A 1 223 ? -2.733 3.590 -4.549 1.00 89.56 223 TYR A CA 1
ATOM 1865 C C . TYR A 1 223 ? -1.433 2.936 -5.027 1.00 89.56 223 TYR A C 1
ATOM 1867 O O . TYR A 1 223 ? -1.256 2.771 -6.226 1.00 89.56 223 TYR A O 1
ATOM 1875 N N . GLU A 1 224 ? -0.561 2.500 -4.115 1.00 91.56 224 GLU A N 1
ATOM 1876 C CA . GLU A 1 224 ? 0.733 1.897 -4.457 1.00 91.56 224 GLU A CA 1
ATOM 1877 C C . GLU A 1 224 ? 0.541 0.637 -5.310 1.00 91.56 224 GLU A C 1
ATOM 1879 O O . GLU A 1 224 ? 1.202 0.452 -6.326 1.00 91.56 224 GLU A O 1
ATOM 1884 N N . GLN A 1 225 ? -0.433 -0.200 -4.942 1.00 93.12 225 GLN A N 1
ATOM 1885 C CA . GLN A 1 225 ? -0.795 -1.407 -5.690 1.00 93.12 225 GLN A CA 1
ATOM 1886 C C . GLN A 1 225 ? -1.314 -1.077 -7.093 1.00 93.12 225 GLN A C 1
ATOM 1888 O O . GLN A 1 225 ? -0.944 -1.735 -8.066 1.00 93.12 225 GLN A O 1
ATOM 1893 N N . TYR A 1 226 ? -2.162 -0.051 -7.187 1.00 94.19 226 TYR A N 1
ATOM 1894 C CA . TYR A 1 226 ? -2.682 0.434 -8.459 1.00 94.19 226 TYR A CA 1
ATOM 1895 C C . TYR A 1 226 ? -1.568 0.979 -9.355 1.00 94.19 226 TYR A C 1
ATOM 1897 O O . TYR A 1 226 ? -1.493 0.583 -10.515 1.00 94.19 226 TYR A O 1
ATOM 1905 N N . ASP A 1 227 ? -0.681 1.826 -8.829 1.00 94.19 227 ASP A N 1
ATOM 1906 C CA . ASP A 1 227 ? 0.417 2.413 -9.600 1.00 94.19 227 ASP A CA 1
ATOM 1907 C C . ASP A 1 227 ? 1.375 1.334 -10.119 1.00 94.19 227 ASP A C 1
ATOM 1909 O O . ASP A 1 227 ? 1.676 1.307 -11.312 1.00 94.19 227 ASP A O 1
ATOM 1913 N N . ILE A 1 228 ? 1.768 0.384 -9.261 1.00 95.12 228 ILE A N 1
ATOM 1914 C CA . ILE A 1 228 ? 2.612 -0.757 -9.642 1.00 95.12 228 ILE A CA 1
ATOM 1915 C C . ILE A 1 228 ? 1.990 -1.507 -10.825 1.00 95.12 228 ILE A C 1
ATOM 1917 O O . ILE A 1 228 ? 2.634 -1.662 -11.864 1.00 95.12 228 ILE A O 1
ATOM 1921 N N . MET A 1 229 ? 0.734 -1.947 -10.709 1.00 95.31 229 MET A N 1
ATOM 1922 C CA . MET A 1 229 ? 0.101 -2.721 -11.781 1.00 95.31 229 MET A CA 1
ATOM 1923 C C . MET A 1 229 ? -0.174 -1.904 -13.032 1.00 95.31 229 MET A C 1
ATOM 1925 O O . MET A 1 229 ? 0.003 -2.420 -14.135 1.00 95.31 229 MET A O 1
ATOM 1929 N N . ARG A 1 230 ? -0.553 -0.631 -12.891 1.00 94.88 230 ARG A N 1
ATOM 1930 C CA . ARG A 1 230 ? -0.735 0.277 -14.024 1.00 94.88 230 ARG A CA 1
ATOM 1931 C C . ARG A 1 230 ? 0.551 0.405 -14.837 1.00 94.88 230 ARG A C 1
ATOM 1933 O O . ARG A 1 230 ? 0.481 0.362 -16.062 1.00 94.88 230 ARG A O 1
ATOM 1940 N N . ARG A 1 231 ? 1.714 0.522 -14.186 1.00 95.06 231 ARG A N 1
ATOM 1941 C CA . ARG A 1 231 ? 3.020 0.588 -14.866 1.00 95.06 231 ARG A CA 1
ATOM 1942 C C . ARG A 1 231 ? 3.294 -0.669 -15.689 1.00 95.06 231 ARG A C 1
ATOM 1944 O O . ARG A 1 231 ? 3.620 -0.567 -16.867 1.00 95.06 231 ARG A O 1
ATOM 1951 N N . TYR A 1 232 ? 3.104 -1.855 -15.110 1.00 95.75 232 TYR A N 1
ATOM 1952 C CA . TYR A 1 232 ? 3.291 -3.110 -15.851 1.00 95.75 232 TYR A CA 1
ATOM 1953 C C . TYR A 1 232 ? 2.268 -3.301 -16.971 1.00 95.75 232 TYR A C 1
ATOM 1955 O O . TYR A 1 232 ? 2.619 -3.809 -18.032 1.00 95.75 232 TYR A O 1
ATOM 1963 N N . ALA A 1 233 ? 1.019 -2.886 -16.757 1.00 95.62 233 ALA A N 1
ATOM 1964 C CA . ALA A 1 233 ? -0.026 -2.932 -17.773 1.00 95.62 233 ALA A CA 1
ATOM 1965 C C . ALA A 1 233 ? 0.288 -2.010 -18.959 1.00 95.62 233 ALA A C 1
ATOM 1967 O O . ALA A 1 233 ? 0.179 -2.448 -20.105 1.00 95.62 233 ALA A O 1
ATOM 1968 N N . LYS A 1 234 ? 0.738 -0.775 -18.688 1.00 95.62 234 LYS A N 1
ATOM 1969 C CA . LYS A 1 234 ? 1.161 0.203 -19.703 1.00 95.62 234 LYS A CA 1
ATOM 1970 C C . LYS A 1 234 ? 2.275 -0.355 -20.590 1.00 95.62 234 LYS A C 1
ATOM 1972 O O . LYS A 1 234 ? 2.195 -0.238 -21.805 1.00 95.62 234 LYS A O 1
ATOM 1977 N N . HIS A 1 235 ? 3.248 -1.026 -19.977 1.00 96.00 235 HIS A N 1
ATOM 1978 C CA . HIS A 1 235 ? 4.468 -1.508 -20.634 1.00 96.00 235 HIS A CA 1
ATOM 1979 C C . HIS A 1 235 ? 4.481 -3.006 -20.941 1.00 96.00 235 HIS A C 1
ATOM 1981 O O . HIS A 1 235 ? 5.533 -3.628 -21.122 1.00 96.00 235 HIS A O 1
ATOM 1987 N N . LYS A 1 236 ? 3.305 -3.637 -20.954 1.00 95.38 236 LYS A N 1
ATOM 1988 C CA . LYS A 1 236 ? 3.180 -5.091 -21.084 1.00 95.38 236 LYS A CA 1
ATOM 1989 C C . LYS A 1 236 ? 3.880 -5.623 -22.338 1.00 95.38 236 LYS A C 1
ATOM 1991 O O . LYS A 1 236 ? 4.467 -6.704 -22.289 1.00 95.38 236 LYS A O 1
ATOM 1996 N N . LYS A 1 237 ? 3.780 -4.906 -23.463 1.00 94.00 237 LYS A N 1
ATOM 1997 C CA . LYS A 1 237 ? 4.322 -5.347 -24.759 1.00 94.00 237 LYS A CA 1
ATOM 1998 C C . LYS A 1 237 ? 5.846 -5.265 -24.768 1.00 94.00 237 LYS A C 1
ATOM 2000 O O . LYS A 1 237 ? 6.508 -6.224 -25.145 1.00 94.00 237 LYS A O 1
ATOM 2005 N N . GLU A 1 238 ? 6.383 -4.149 -24.298 1.00 94.94 238 GLU A N 1
ATOM 2006 C CA . GLU A 1 238 ? 7.806 -3.827 -24.213 1.00 94.94 238 GLU A CA 1
ATOM 2007 C C . GLU A 1 238 ? 8.551 -4.778 -23.274 1.00 94.94 238 GLU A C 1
ATOM 2009 O O . GLU A 1 238 ? 9.708 -5.115 -23.523 1.00 94.94 238 GLU A O 1
ATOM 2014 N N . LEU A 1 239 ? 7.874 -5.211 -22.208 1.00 95.50 239 LEU A N 1
ATOM 2015 C CA . LEU A 1 239 ? 8.376 -6.159 -21.216 1.00 95.50 239 LEU A CA 1
ATOM 2016 C C . LEU A 1 239 ? 8.024 -7.622 -21.555 1.00 95.50 239 LEU A C 1
ATOM 2018 O O . LEU A 1 239 ? 8.398 -8.526 -20.813 1.00 95.50 239 LEU A O 1
ATOM 2022 N N . ASN A 1 240 ? 7.294 -7.877 -22.647 1.00 95.38 240 ASN A N 1
ATOM 2023 C CA . ASN A 1 240 ? 6.805 -9.204 -23.041 1.00 95.38 240 ASN A CA 1
ATOM 2024 C C . ASN A 1 240 ? 6.115 -9.972 -21.888 1.00 95.38 240 ASN A C 1
ATOM 2026 O O . ASN A 1 240 ? 6.394 -11.144 -21.622 1.00 95.38 240 ASN A O 1
ATOM 2030 N N . LEU A 1 241 ? 5.229 -9.289 -21.158 1.00 95.81 241 LEU A N 1
ATOM 2031 C CA . LEU A 1 241 ? 4.560 -9.843 -19.982 1.00 95.81 241 LEU A CA 1
ATOM 2032 C C . LEU A 1 241 ? 3.242 -10.525 -20.337 1.00 95.81 241 LEU A C 1
ATOM 2034 O O . LEU A 1 241 ? 2.441 -10.029 -21.133 1.00 95.81 241 LEU A O 1
ATOM 2038 N N . PHE A 1 242 ? 2.959 -11.626 -19.646 1.00 93.38 242 PHE A N 1
ATOM 2039 C CA . PHE A 1 242 ? 1.622 -12.200 -19.602 1.00 93.38 242 PHE A CA 1
ATOM 2040 C C . PHE A 1 242 ? 0.861 -11.609 -18.412 1.00 93.38 242 PHE A C 1
ATOM 2042 O O . PHE A 1 242 ? 1.199 -11.877 -17.261 1.00 93.38 242 PHE A O 1
ATOM 2049 N N . LEU A 1 243 ? -0.153 -10.794 -18.705 1.00 95.38 243 LEU A N 1
ATOM 2050 C CA . LEU A 1 243 ? -1.061 -10.213 -17.716 1.00 95.38 243 LEU A CA 1
ATOM 2051 C C . LEU A 1 243 ? -2.488 -10.694 -18.003 1.00 95.38 243 LEU A C 1
ATOM 2053 O O . LEU A 1 243 ? -2.861 -10.730 -19.188 1.00 95.38 243 LEU A O 1
ATOM 2057 N N . PRO A 1 244 ? -3.273 -11.031 -16.962 1.00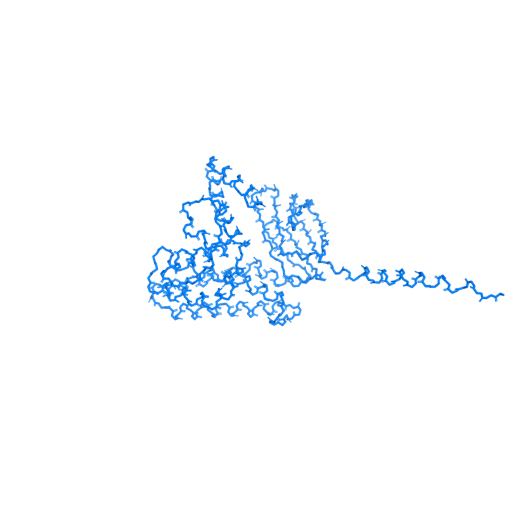 94.31 244 PRO A N 1
ATOM 2058 C CA . PRO A 1 244 ? -4.675 -11.393 -17.113 1.00 94.31 244 PRO A CA 1
ATOM 2059 C C . PRO A 1 244 ? -5.462 -10.231 -17.716 1.00 94.31 244 PRO A C 1
ATOM 2061 O O . PRO A 1 244 ? -5.161 -9.062 -17.469 1.00 94.31 244 PRO A O 1
ATOM 2064 N N . LYS A 1 245 ? -6.462 -10.568 -18.532 1.00 95.12 245 LYS A N 1
ATOM 2065 C CA . LYS A 1 245 ? -7.422 -9.599 -19.052 1.00 95.12 245 LYS A CA 1
ATOM 2066 C C . LYS A 1 245 ? -8.669 -9.597 -18.181 1.00 95.12 245 LYS A C 1
ATOM 2068 O O . LYS A 1 245 ? -9.157 -10.661 -17.812 1.00 95.12 245 LYS A O 1
ATOM 2073 N N . TYR A 1 246 ? -9.178 -8.409 -17.910 1.00 94.62 246 TYR A N 1
ATOM 2074 C CA . TYR A 1 246 ? -10.401 -8.168 -17.166 1.00 94.62 246 TYR A CA 1
ATOM 2075 C C . TYR A 1 246 ? -11.378 -7.378 -18.029 1.00 94.62 246 TYR A C 1
ATOM 2077 O O . TYR A 1 246 ? -10.972 -6.634 -18.926 1.00 94.62 246 TYR A O 1
ATOM 2085 N N . ASP A 1 247 ? -12.663 -7.516 -17.723 1.00 95.31 247 ASP A N 1
ATOM 2086 C CA . ASP A 1 247 ? -13.700 -6.721 -18.365 1.00 95.31 247 ASP A CA 1
ATOM 2087 C C . ASP A 1 247 ? -13.542 -5.237 -18.012 1.00 95.31 247 ASP A C 1
ATOM 2089 O O . ASP A 1 247 ? -13.239 -4.871 -16.869 1.00 95.31 247 ASP A O 1
ATOM 2093 N N . ILE A 1 248 ? -13.773 -4.375 -19.002 1.00 96.94 248 ILE A N 1
ATOM 2094 C CA . ILE A 1 248 ? -13.847 -2.927 -18.803 1.00 96.94 248 ILE A CA 1
ATOM 2095 C C . ILE A 1 248 ? -15.182 -2.608 -18.136 1.00 96.94 248 ILE A C 1
ATOM 2097 O O . ILE A 1 248 ? -16.244 -2.820 -18.722 1.00 96.94 248 ILE A O 1
ATOM 2101 N N . VAL A 1 249 ? -15.126 -2.110 -16.900 1.00 95.56 249 VAL A N 1
ATOM 2102 C CA . VAL A 1 249 ? -16.329 -1.777 -16.122 1.00 95.56 249 VAL A CA 1
ATOM 2103 C C . VAL A 1 249 ? -16.996 -0.503 -16.642 1.00 95.56 249 VAL A C 1
ATOM 2105 O O . VAL A 1 249 ? -18.222 -0.421 -16.684 1.00 95.56 249 VAL A O 1
ATOM 2108 N N . GLU A 1 250 ? -16.188 0.480 -17.032 1.00 95.06 250 GLU A N 1
ATOM 2109 C CA . GLU A 1 250 ? -16.613 1.751 -17.614 1.00 95.06 250 GLU A CA 1
ATOM 2110 C C . GLU A 1 250 ? -15.541 2.204 -18.608 1.00 95.06 250 GLU A C 1
ATOM 2112 O O . GLU A 1 250 ? -14.352 2.064 -18.318 1.00 95.06 250 GLU A O 1
ATOM 2117 N N . LYS A 1 251 ? -15.954 2.707 -19.776 1.00 94.69 251 LYS A N 1
ATOM 2118 C CA . LYS A 1 251 ? -15.017 3.049 -20.855 1.00 94.69 251 LYS A CA 1
ATOM 2119 C C . LYS A 1 251 ? -14.208 4.291 -20.502 1.00 94.69 251 LYS A C 1
ATOM 2121 O O . LYS A 1 251 ? -14.754 5.272 -19.996 1.00 94.69 251 LYS A O 1
ATOM 2126 N N . SER A 1 252 ? -12.927 4.288 -20.845 1.00 91.75 252 SER A N 1
ATOM 2127 C CA . SER A 1 252 ? -12.068 5.466 -20.770 1.00 91.75 252 SER A CA 1
ATOM 2128 C C . SER A 1 252 ? -11.024 5.500 -21.887 1.00 91.75 252 SER A C 1
ATOM 2130 O O . SER A 1 252 ? -10.835 4.546 -22.641 1.00 91.75 252 SER A O 1
ATOM 2132 N N . GLU A 1 253 ? -10.308 6.619 -21.986 1.00 90.38 253 GLU A N 1
ATOM 2133 C CA . GLU A 1 253 ? -9.170 6.763 -22.906 1.00 90.38 253 GLU A CA 1
ATOM 2134 C C . GLU A 1 253 ? -8.042 5.757 -22.595 1.00 90.38 253 GLU A C 1
ATOM 2136 O O . GLU A 1 253 ? -7.275 5.374 -23.477 1.00 90.38 253 GLU A O 1
ATOM 2141 N N . ASP A 1 254 ? -7.995 5.256 -21.357 1.00 92.56 254 ASP A N 1
ATOM 2142 C CA . ASP A 1 254 ? -7.007 4.295 -20.868 1.00 92.56 254 ASP A CA 1
ATOM 2143 C C . ASP A 1 254 ? -7.490 2.833 -20.925 1.00 92.56 254 ASP A C 1
ATOM 2145 O O . ASP A 1 254 ? -6.865 1.962 -20.318 1.00 92.56 254 ASP A O 1
ATOM 2149 N N . ASP A 1 255 ? -8.553 2.510 -21.677 1.00 94.50 255 ASP A N 1
ATOM 2150 C CA . ASP A 1 255 ? -9.064 1.132 -21.840 1.00 94.50 255 ASP A CA 1
ATOM 2151 C C . ASP A 1 255 ? -7.969 0.134 -22.261 1.00 94.50 255 ASP A C 1
ATOM 2153 O O . ASP A 1 255 ? -7.964 -1.031 -21.850 1.00 94.50 255 ASP A O 1
ATOM 2157 N N . SER A 1 256 ? -6.982 0.605 -23.032 1.00 94.38 256 SER A N 1
ATOM 2158 C CA . SER A 1 256 ? -5.830 -0.201 -23.450 1.00 94.38 256 SER A CA 1
ATOM 2159 C C . SER A 1 256 ? -4.987 -0.720 -22.275 1.00 94.38 256 SER A C 1
ATOM 2161 O O . SER A 1 256 ? -4.441 -1.821 -22.374 1.00 94.38 256 SER A O 1
ATOM 2163 N N . VAL A 1 257 ? -4.941 0.024 -21.166 1.00 94.69 257 VAL A N 1
ATOM 2164 C CA . VAL A 1 257 ? -4.266 -0.321 -19.907 1.00 94.69 257 VAL A CA 1
ATOM 2165 C C . VAL A 1 257 ? -5.255 -0.956 -18.928 1.00 94.69 257 VAL A C 1
ATOM 2167 O O . VAL A 1 257 ? -4.959 -2.001 -18.347 1.00 94.69 257 VAL A O 1
ATOM 2170 N N . ASN A 1 258 ? -6.449 -0.371 -18.781 1.00 94.56 258 ASN A N 1
ATOM 2171 C CA . ASN A 1 258 ? -7.481 -0.800 -17.834 1.00 94.56 258 ASN A CA 1
ATOM 2172 C C . ASN A 1 258 ? -7.949 -2.242 -18.068 1.00 94.56 258 ASN A C 1
ATOM 2174 O O . ASN A 1 258 ? -8.285 -2.924 -17.102 1.00 94.56 258 ASN A O 1
ATOM 2178 N N . GLN A 1 259 ? -7.873 -2.755 -19.302 1.00 95.50 259 GLN A N 1
ATOM 2179 C CA . GLN A 1 259 ? -8.178 -4.161 -19.601 1.00 95.50 259 GLN A CA 1
ATOM 2180 C C . GLN A 1 259 ? -7.250 -5.159 -18.885 1.00 95.50 259 GLN A C 1
ATOM 2182 O O . GLN A 1 259 ? -7.539 -6.349 -18.881 1.00 95.50 259 GLN A O 1
ATOM 2187 N N . PHE A 1 260 ? -6.123 -4.719 -18.314 1.00 96.00 260 PHE A N 1
ATOM 2188 C CA . PHE A 1 260 ? -5.203 -5.558 -17.531 1.00 96.00 260 PHE A CA 1
ATOM 2189 C C . PHE A 1 260 ? -5.283 -5.291 -16.023 1.00 96.00 260 PHE A C 1
ATOM 2191 O O . PHE A 1 260 ? -4.488 -5.826 -15.250 1.00 96.00 260 PHE A O 1
ATOM 2198 N N . LEU A 1 261 ? -6.239 -4.465 -15.592 1.00 95.31 261 LEU A N 1
ATOM 2199 C CA . LEU A 1 261 ? -6.461 -4.103 -14.200 1.00 95.31 261 LEU A CA 1
ATOM 2200 C C . LEU A 1 261 ? -7.767 -4.730 -13.710 1.00 95.31 261 LEU A C 1
ATOM 2202 O O . LEU A 1 261 ? -8.801 -4.628 -14.371 1.00 95.31 261 LEU A O 1
ATOM 2206 N N . SER A 1 262 ? -7.742 -5.353 -12.530 1.00 94.62 262 SER A N 1
ATOM 2207 C CA . SER A 1 262 ? -8.956 -5.910 -11.924 1.00 94.62 262 SER A CA 1
ATOM 2208 C C . SER A 1 262 ? -9.972 -4.808 -11.607 1.00 94.62 262 SER A C 1
ATOM 2210 O O . SER A 1 262 ? -9.608 -3.637 -11.480 1.00 94.62 262 SER A O 1
ATOM 2212 N N . LYS A 1 263 ? -11.251 -5.165 -11.406 1.00 93.81 263 LYS A N 1
ATOM 2213 C CA . LYS A 1 263 ? -12.321 -4.200 -11.065 1.00 93.81 263 LYS A CA 1
ATOM 2214 C C . LYS A 1 263 ? -11.929 -3.262 -9.914 1.00 93.81 263 LYS A C 1
ATOM 2216 O O . LYS A 1 263 ? -12.190 -2.064 -9.971 1.00 93.81 263 LYS A O 1
ATOM 2221 N N . SER A 1 264 ? -11.268 -3.802 -8.888 1.00 93.12 264 SER A N 1
ATOM 2222 C CA . SER A 1 264 ? -10.772 -3.016 -7.750 1.00 93.12 264 SER A CA 1
ATOM 2223 C C . SER A 1 264 ? -9.723 -1.970 -8.155 1.00 93.12 264 SER A C 1
ATOM 2225 O O . SER A 1 264 ? -9.775 -0.837 -7.693 1.00 93.12 264 SER A O 1
ATOM 2227 N N . CYS A 1 265 ? -8.817 -2.312 -9.072 1.00 94.44 265 CYS A N 1
ATOM 2228 C CA . CYS A 1 265 ? -7.798 -1.413 -9.605 1.00 94.44 265 CYS A CA 1
ATOM 2229 C C . CYS A 1 265 ? -8.380 -0.381 -10.582 1.00 94.44 265 CYS A C 1
ATOM 2231 O O . CYS A 1 265 ? -8.005 0.786 -10.517 1.00 94.44 265 CYS A O 1
ATOM 2233 N N . GLN A 1 266 ? -9.344 -0.762 -11.426 1.00 95.19 266 GLN A N 1
ATOM 2234 C CA . GLN A 1 266 ? -10.069 0.192 -12.276 1.00 95.19 266 GLN A CA 1
ATOM 2235 C C . GLN A 1 266 ? -10.802 1.251 -11.433 1.00 95.19 266 GLN A C 1
ATOM 2237 O O . GLN A 1 266 ? -10.831 2.422 -11.800 1.00 95.19 266 GLN A O 1
ATOM 2242 N N . ALA A 1 267 ? -11.313 0.900 -10.248 1.00 94.69 267 ALA A N 1
ATOM 2243 C CA . ALA A 1 267 ? -11.905 1.889 -9.348 1.00 94.69 267 ALA A CA 1
ATOM 2244 C C . ALA A 1 267 ? -10.898 2.965 -8.889 1.00 94.69 267 ALA A C 1
ATOM 2246 O O . ALA A 1 267 ? -11.273 4.127 -8.733 1.00 94.69 267 ALA A O 1
ATOM 2247 N N . PHE A 1 268 ? -9.620 2.610 -8.694 1.00 93.88 268 PHE A N 1
ATOM 2248 C CA . PHE A 1 268 ? -8.569 3.575 -8.344 1.00 93.88 268 PHE A CA 1
ATOM 2249 C C . PHE A 1 268 ? -8.297 4.582 -9.463 1.00 93.88 268 PHE A C 1
ATOM 2251 O O . PHE A 1 268 ? -8.053 5.750 -9.161 1.00 93.88 268 PHE A O 1
ATOM 2258 N N . TYR A 1 269 ? -8.401 4.165 -10.728 1.00 93.19 269 TYR A N 1
ATOM 2259 C CA . TYR A 1 269 ? -8.307 5.064 -11.879 1.00 93.19 269 TYR A CA 1
ATOM 2260 C C . TYR A 1 269 ? -9.375 6.164 -11.817 1.00 93.19 269 TYR A C 1
ATOM 2262 O O . TYR A 1 269 ? -9.051 7.353 -11.754 1.00 93.19 269 TYR A O 1
ATOM 2270 N N . PHE A 1 270 ? -10.650 5.772 -11.726 1.00 94.44 270 PHE A N 1
ATOM 2271 C CA . PHE A 1 270 ? -11.764 6.722 -11.659 1.00 94.44 270 PHE A CA 1
ATOM 2272 C C . PHE A 1 270 ? -11.732 7.574 -10.386 1.00 94.44 270 PHE A C 1
ATOM 2274 O O . PHE A 1 270 ? -12.031 8.766 -10.430 1.00 94.44 270 PHE A O 1
ATOM 2281 N N . LYS A 1 271 ? -11.291 7.001 -9.259 1.00 92.81 271 LYS A N 1
ATOM 2282 C CA . LYS A 1 271 ? -11.085 7.745 -8.011 1.00 92.81 271 LYS A CA 1
ATOM 2283 C C . LYS A 1 271 ? -9.997 8.808 -8.146 1.00 92.81 271 LYS A C 1
ATOM 2285 O O . LYS A 1 271 ? -10.152 9.898 -7.602 1.00 92.81 271 LYS A O 1
ATOM 2290 N N . GLY A 1 272 ? -8.919 8.518 -8.873 1.00 89.62 272 GLY A N 1
ATOM 2291 C CA . GLY A 1 272 ? -7.872 9.490 -9.184 1.00 89.62 272 GLY A CA 1
ATOM 2292 C C . GLY A 1 272 ? -8.407 10.678 -9.986 1.00 89.62 272 GLY A C 1
ATOM 2293 O O . GLY A 1 272 ? -8.171 11.824 -9.602 1.00 89.62 272 GLY A O 1
ATOM 2294 N N . LEU A 1 273 ? -9.187 10.409 -11.041 1.00 92.06 273 LEU A N 1
ATOM 2295 C CA . LEU A 1 273 ? -9.830 11.445 -11.860 1.00 92.06 273 LEU A CA 1
ATOM 2296 C C . LEU A 1 273 ? -10.808 12.295 -11.047 1.00 92.06 273 LEU A C 1
ATOM 2298 O O . LEU A 1 273 ? -10.735 13.523 -11.096 1.00 92.06 273 LEU A O 1
ATOM 2302 N N . TYR A 1 274 ? -11.668 11.650 -10.252 1.00 93.75 274 TYR A N 1
ATOM 2303 C CA . TYR A 1 274 ? -12.574 12.336 -9.335 1.00 93.75 274 TYR A CA 1
ATOM 2304 C C . TYR A 1 274 ? -11.809 13.261 -8.386 1.00 93.75 274 TYR A C 1
ATOM 2306 O O . TYR A 1 274 ? -12.088 14.454 -8.345 1.00 93.75 274 TYR A O 1
ATOM 2314 N N . ASN A 1 275 ? -10.810 12.742 -7.665 1.00 90.19 275 ASN A N 1
ATOM 2315 C CA . ASN A 1 275 ? -10.051 13.525 -6.690 1.00 90.19 275 ASN A CA 1
ATOM 2316 C C . ASN A 1 275 ? -9.369 14.741 -7.334 1.00 90.19 275 ASN A C 1
ATOM 2318 O O . ASN A 1 275 ? -9.413 15.835 -6.775 1.00 90.19 275 ASN A O 1
ATOM 2322 N N . TYR A 1 276 ? -8.760 14.561 -8.510 1.00 90.81 276 TYR A N 1
ATOM 2323 C CA . TYR A 1 276 ? -8.100 15.639 -9.245 1.00 90.81 276 TYR A CA 1
ATOM 2324 C C . TYR A 1 276 ? -9.086 16.736 -9.672 1.00 90.81 276 TYR A C 1
ATOM 2326 O O . TYR A 1 276 ? -8.848 17.919 -9.425 1.00 90.81 276 TYR A O 1
ATOM 2334 N N . LEU A 1 277 ? -10.209 16.352 -10.284 1.00 93.44 277 LEU A N 1
ATOM 2335 C CA . LEU A 1 277 ? -11.218 17.295 -10.771 1.00 93.44 277 LEU A CA 1
ATOM 2336 C C . LEU A 1 277 ? -11.958 17.981 -9.624 1.00 93.44 277 LEU A C 1
ATOM 2338 O O . LEU A 1 277 ? -12.178 19.188 -9.678 1.00 93.44 277 LEU A O 1
ATOM 2342 N N . ASN A 1 278 ? -12.259 17.243 -8.556 1.00 91.50 278 ASN A N 1
ATOM 2343 C CA . ASN A 1 278 ? -12.880 17.782 -7.354 1.00 91.50 278 ASN A CA 1
ATOM 2344 C C . ASN A 1 278 ? -11.971 18.817 -6.676 1.00 91.50 278 ASN A C 1
ATOM 2346 O O . ASN A 1 278 ? -12.420 19.907 -6.330 1.00 91.50 278 ASN A O 1
ATOM 2350 N N . HIS A 1 279 ? -10.666 18.538 -6.570 1.00 89.25 279 HIS A N 1
ATOM 2351 C CA . HIS A 1 279 ? -9.694 19.509 -6.059 1.00 89.25 279 HIS A CA 1
ATOM 2352 C C . HIS A 1 279 ? -9.648 20.792 -6.908 1.00 89.25 279 HIS A C 1
ATOM 2354 O O . HIS A 1 279 ? -9.500 21.891 -6.376 1.00 89.25 279 HIS A O 1
ATOM 2360 N N . ARG A 1 280 ? -9.838 20.667 -8.227 1.00 92.25 280 ARG A N 1
ATOM 2361 C CA . ARG A 1 280 ? -9.937 21.799 -9.161 1.00 92.25 280 ARG A CA 1
ATOM 2362 C C . ARG A 1 280 ? -11.327 22.443 -9.227 1.00 92.25 280 ARG A C 1
ATOM 2364 O O . ARG A 1 280 ? -11.477 23.424 -9.951 1.00 92.25 280 ARG A O 1
ATOM 2371 N N . LYS A 1 281 ? -12.315 21.928 -8.485 1.00 91.12 281 LYS A N 1
ATOM 2372 C CA . LYS A 1 281 ? -13.730 22.339 -8.533 1.00 91.12 281 LYS A CA 1
ATOM 2373 C C . LYS A 1 281 ? -14.323 22.284 -9.949 1.00 91.12 281 LYS A C 1
ATOM 2375 O O . LYS A 1 281 ? -15.125 23.134 -10.327 1.00 91.12 281 LYS A O 1
ATOM 2380 N N . ASP A 1 282 ? -13.897 21.304 -10.742 1.00 93.88 282 ASP A N 1
ATOM 2381 C CA . ASP A 1 282 ? -14.430 21.071 -12.084 1.00 93.88 282 ASP A CA 1
ATOM 2382 C C . ASP A 1 282 ? -15.758 20.290 -11.983 1.00 93.88 282 ASP A C 1
ATOM 2384 O O . ASP A 1 282 ? -15.772 19.222 -11.363 1.00 93.88 282 ASP A O 1
ATOM 2388 N N . PRO A 1 283 ? -16.861 20.759 -12.602 1.00 92.19 283 PRO A N 1
ATOM 2389 C CA . PRO A 1 283 ? -18.153 20.064 -12.585 1.00 92.19 283 PRO A CA 1
ATOM 2390 C C . PRO A 1 283 ? -18.100 18.618 -13.096 1.00 92.19 283 PRO A C 1
ATOM 2392 O O . PRO A 1 283 ? -18.919 17.787 -12.710 1.00 92.19 283 PRO A O 1
ATOM 2395 N N . LYS A 1 284 ? -17.110 18.268 -13.929 1.00 92.62 284 LYS A N 1
ATOM 2396 C CA . LYS A 1 284 ? -16.902 16.886 -14.385 1.00 92.62 284 LYS A CA 1
ATOM 2397 C C . LYS A 1 284 ? -16.581 15.921 -13.243 1.00 92.62 284 LYS A C 1
ATOM 2399 O O . LYS A 1 284 ? -16.704 14.715 -13.442 1.00 92.62 284 LYS A O 1
ATOM 2404 N N . ALA A 1 285 ? -16.200 16.408 -12.061 1.00 93.44 285 ALA A N 1
ATOM 2405 C CA . ALA A 1 285 ? -16.034 15.571 -10.878 1.00 93.44 285 ALA A CA 1
ATOM 2406 C C . ALA A 1 285 ? -17.310 14.770 -10.559 1.00 93.44 285 ALA A C 1
ATOM 2408 O O . ALA A 1 285 ? -17.212 13.578 -10.277 1.00 93.44 285 ALA A O 1
ATOM 2409 N N . GLU A 1 286 ? -18.498 15.368 -10.702 1.00 93.00 286 GLU A N 1
ATOM 2410 C CA . GLU A 1 286 ? -19.783 14.703 -10.423 1.00 93.00 286 GLU A CA 1
ATOM 2411 C C . GLU A 1 286 ? -20.017 13.481 -11.326 1.00 93.00 286 GLU A C 1
ATOM 2413 O O . GLU A 1 286 ? -20.570 12.468 -10.895 1.00 93.00 286 GLU A O 1
ATOM 2418 N N . VAL A 1 287 ? -19.536 13.535 -12.574 1.00 93.81 287 VAL A N 1
ATOM 2419 C CA . VAL A 1 287 ? -19.611 12.405 -13.514 1.00 93.81 287 VAL A CA 1
ATOM 2420 C C . VAL A 1 287 ? -18.831 11.210 -12.968 1.00 93.81 287 VAL A C 1
ATOM 2422 O O . VAL A 1 287 ? -19.336 10.087 -12.948 1.00 93.81 287 VAL A O 1
ATOM 2425 N N . TYR A 1 288 ? -17.614 11.447 -12.482 1.00 93.75 288 TYR A N 1
ATOM 2426 C CA . TYR A 1 288 ? -16.769 10.391 -11.930 1.00 93.75 288 TYR A CA 1
ATOM 2427 C C . TYR A 1 288 ? -17.249 9.906 -10.565 1.00 93.75 288 TYR A C 1
ATOM 2429 O O . TYR A 1 288 ? -17.166 8.712 -10.281 1.00 93.75 288 TYR A O 1
ATOM 2437 N N . GLU A 1 289 ? -17.819 10.792 -9.750 1.00 94.19 289 GLU A N 1
ATOM 2438 C CA . GLU A 1 289 ? -18.485 10.408 -8.508 1.00 94.19 289 GLU A CA 1
ATOM 2439 C C . GLU A 1 289 ? -19.644 9.434 -8.776 1.00 94.19 289 GLU A C 1
ATOM 2441 O O . GLU A 1 289 ? -19.761 8.398 -8.117 1.00 94.19 289 GLU A O 1
ATOM 2446 N N . LYS A 1 290 ? -20.467 9.719 -9.794 1.00 94.81 290 LYS A N 1
ATOM 2447 C CA . LYS A 1 290 ? -21.567 8.845 -10.215 1.00 94.81 290 LYS A CA 1
ATOM 2448 C C . LYS A 1 290 ? -21.065 7.481 -10.693 1.00 94.81 290 LYS A C 1
ATOM 2450 O O . LYS A 1 290 ? -21.598 6.459 -10.265 1.00 94.81 290 LYS A O 1
ATOM 2455 N N . ILE A 1 291 ? -20.017 7.447 -11.521 1.00 94.31 291 ILE A N 1
ATOM 2456 C CA . ILE A 1 291 ? -19.395 6.195 -11.989 1.00 94.31 291 ILE A CA 1
ATOM 2457 C C . ILE A 1 291 ? -18.920 5.347 -10.800 1.00 94.31 291 ILE A C 1
ATOM 2459 O O . ILE A 1 291 ? -19.203 4.148 -10.742 1.00 94.31 291 ILE A O 1
ATOM 2463 N N . LEU A 1 292 ? -18.233 5.958 -9.830 1.00 93.06 292 LEU A N 1
ATOM 2464 C CA . LEU A 1 292 ? -17.736 5.265 -8.638 1.00 93.06 292 LEU A CA 1
ATOM 2465 C C . LEU A 1 292 ? -18.878 4.630 -7.830 1.00 93.06 292 LEU A C 1
ATOM 2467 O O . LEU A 1 292 ? -18.809 3.438 -7.513 1.00 93.06 292 LEU A O 1
ATOM 2471 N N . LYS A 1 293 ? -19.962 5.377 -7.601 1.00 92.19 293 LYS A N 1
ATOM 2472 C CA . LYS A 1 293 ? -21.138 4.899 -6.860 1.00 92.19 293 LYS A CA 1
ATOM 2473 C C . LYS A 1 293 ? -21.894 3.794 -7.602 1.00 92.19 293 LYS A C 1
ATOM 2475 O O . LYS A 1 293 ? -22.176 2.739 -7.033 1.00 92.19 293 LYS A O 1
ATOM 2480 N N . GLU A 1 294 ? -22.217 4.012 -8.875 1.00 93.56 294 GLU A N 1
ATOM 2481 C CA . GLU A 1 294 ? -23.111 3.131 -9.638 1.00 93.56 294 GLU A CA 1
ATOM 2482 C C . GLU A 1 294 ? -22.419 1.866 -10.155 1.00 93.56 294 GLU A C 1
ATOM 2484 O O . GLU A 1 294 ? -23.025 0.794 -10.165 1.00 93.56 294 GLU A O 1
ATOM 2489 N N . LYS A 1 295 ? -21.157 1.968 -10.589 1.00 93.00 295 LYS A N 1
ATOM 2490 C CA . LYS A 1 295 ? -20.444 0.867 -11.264 1.00 93.00 295 LYS A CA 1
ATOM 2491 C C . LYS A 1 295 ? -19.505 0.110 -10.333 1.00 93.00 295 LYS A C 1
ATOM 2493 O O . LYS A 1 295 ? -19.363 -1.118 -10.423 1.00 93.00 295 LYS A O 1
ATOM 2498 N N . PHE A 1 296 ? -18.849 0.842 -9.438 1.00 90.56 296 PHE A N 1
ATOM 2499 C CA . PHE A 1 296 ? -17.847 0.286 -8.532 1.00 90.56 296 PHE A CA 1
ATOM 2500 C C . PHE A 1 296 ? -18.373 0.052 -7.117 1.00 90.56 296 PHE A C 1
ATOM 2502 O O . PHE A 1 296 ? -17.728 -0.689 -6.377 1.00 90.56 296 PHE A O 1
ATOM 2509 N N . HIS A 1 297 ? -19.550 0.589 -6.775 1.00 85.50 297 HIS A N 1
ATOM 2510 C CA . HIS A 1 297 ? -20.125 0.535 -5.426 1.00 85.50 297 HIS A CA 1
ATOM 2511 C C . HIS A 1 297 ? -19.157 1.077 -4.364 1.00 85.50 297 HIS A C 1
ATOM 2513 O O . HIS A 1 297 ? -19.023 0.502 -3.279 1.00 85.50 297 HIS A O 1
ATOM 2519 N N . ASN A 1 298 ? -18.462 2.157 -4.732 1.00 67.69 298 ASN A N 1
ATOM 2520 C CA . ASN A 1 298 ? -17.496 2.888 -3.917 1.00 67.69 298 ASN A CA 1
ATOM 2521 C C . ASN A 1 298 ? -18.011 4.275 -3.550 1.00 67.69 298 ASN A C 1
ATOM 2523 O O . ASN A 1 298 ? -18.779 4.857 -4.347 1.00 67.69 298 ASN A O 1
#

pLDDT: mean 87.68, std 13.83, range [40.75, 97.94]

Radius of gyration: 24.19 Å; chains: 1; bounding box: 64×67×69 Å